Protein AF-A0A359IGC2-F1 (afdb_monomer_lite)

pLDDT: mean 86.1, std 14.98, range [28.11, 98.44]

Radius of gyration: 39.43 Å; chains: 1; bounding box: 108×38×104 Å

Secondary structure (DSSP, 8-state):
-----GGG-TTGGG-TTSSSSS--PPP-EEEEEEEEE--SS--EEEEEEEEPPPTT-SEEEEEEE-SSSEEEEEEES-SEEEHHHHT-BPPHHHHHHSPTT-B-S--SPSTT-SBPEES--HHHHTTBS-STTTT--SEEEEEEEEEEEEEEPPTTSTT-EEEEEEE----GGGEEEEPPPP-S--SPPEEEEEEEEEGGGTEEEEEEEEE-SSS-EEEEEE-STTPEEEEEEEETTEEEEEEEE-S-EEEEEEEEETTS-EEEEEEEE----TTS-EEEEEETTEEEEEEEPPGGGTT--EEEEEEESSS-----EE-SSSEEEEE--SS--EEEEEEEETT--EEEEEEEEEEETTEEEEEEE-

Structure (mmCIF, N/CA/C/O backbone):
data_AF-A0A359IGC2-F1
#
_entry.id   AF-A0A359IGC2-F1
#
loop_
_atom_site.group_PDB
_atom_site.id
_atom_site.type_symbol
_atom_site.label_atom_id
_atom_site.label_alt_id
_atom_site.label_comp_id
_atom_site.label_asym_id
_atom_site.label_entity_id
_atom_site.label_seq_id
_atom_site.pdbx_PDB_ins_code
_atom_site.Cartn_x
_atom_site.Cartn_y
_atom_site.Cartn_z
_atom_site.occupancy
_atom_site.B_iso_or_equiv
_atom_site.auth_seq_id
_atom_site.auth_comp_id
_atom_site.auth_asym_id
_atom_site.auth_atom_id
_atom_site.pdbx_PDB_model_num
ATOM 1 N N . GLN A 1 1 ? 59.990 10.260 -30.931 1.00 44.44 1 GLN A N 1
ATOM 2 C CA . GLN A 1 1 ? 59.222 11.503 -30.745 1.00 44.44 1 GLN A CA 1
ATOM 3 C C . GLN A 1 1 ? 59.425 12.322 -32.003 1.00 44.44 1 GLN A C 1
ATOM 5 O O . GLN A 1 1 ? 60.473 12.925 -32.161 1.00 44.44 1 GLN A O 1
ATOM 10 N N . GLU A 1 2 ? 58.468 12.257 -32.920 1.00 28.11 2 GLU A N 1
ATOM 11 C CA . GLU A 1 2 ? 58.358 13.177 -34.049 1.00 28.11 2 GLU A CA 1
ATOM 12 C C . GLU A 1 2 ? 56.902 13.633 -34.046 1.00 28.11 2 GLU A C 1
ATOM 14 O O . GLU A 1 2 ? 55.983 12.826 -34.176 1.00 28.11 2 GLU A O 1
ATOM 19 N N . ALA A 1 3 ? 56.701 14.910 -33.729 1.00 31.86 3 ALA A N 1
ATOM 20 C CA . ALA A 1 3 ? 55.394 15.536 -33.755 1.00 31.86 3 ALA A CA 1
ATOM 21 C C . ALA A 1 3 ? 55.008 15.735 -35.223 1.00 31.86 3 ALA A C 1
ATOM 23 O O . ALA A 1 3 ? 55.669 16.483 -35.943 1.00 31.86 3 ALA A O 1
ATOM 24 N N . LEU A 1 4 ? 53.952 15.053 -35.668 1.00 29.67 4 LEU A N 1
ATOM 25 C CA . LEU A 1 4 ? 53.353 15.315 -36.970 1.00 29.67 4 LEU A CA 1
ATOM 26 C C . LEU A 1 4 ? 52.661 16.680 -36.917 1.00 29.67 4 LEU A C 1
ATOM 28 O O . LEU A 1 4 ? 51.674 16.884 -36.213 1.00 29.67 4 LEU A O 1
ATOM 32 N N . ASN A 1 5 ? 53.266 17.622 -37.634 1.00 34.06 5 ASN A N 1
ATOM 33 C CA . ASN A 1 5 ? 52.860 19.010 -37.758 1.00 34.06 5 ASN A CA 1
ATOM 34 C C . ASN A 1 5 ? 51.582 19.101 -38.615 1.00 34.06 5 ASN A C 1
ATOM 36 O O . ASN A 1 5 ? 51.583 18.710 -39.782 1.00 34.06 5 ASN A O 1
ATOM 40 N N . ILE A 1 6 ? 50.491 19.595 -38.024 1.00 43.50 6 ILE A N 1
ATOM 41 C CA . ILE A 1 6 ? 49.126 19.588 -38.591 1.00 43.50 6 ILE A CA 1
ATOM 42 C C . ILE A 1 6 ? 48.939 20.644 -39.707 1.00 43.50 6 ILE A C 1
ATOM 44 O O . ILE A 1 6 ? 47.914 20.666 -40.382 1.00 43.50 6 ILE A O 1
ATOM 48 N N . GLU A 1 7 ? 49.933 21.493 -39.980 1.00 39.66 7 GLU A N 1
ATOM 49 C CA . GLU A 1 7 ? 49.782 22.629 -40.906 1.00 39.66 7 GLU A CA 1
ATOM 50 C C . GLU A 1 7 ? 49.986 22.312 -42.403 1.00 39.66 7 GLU A C 1
ATOM 52 O O . GLU A 1 7 ? 49.781 23.188 -43.237 1.00 39.66 7 GLU A O 1
ATOM 57 N N . ASN A 1 8 ? 50.319 21.072 -42.786 1.00 37.81 8 ASN A N 1
ATOM 58 C CA . ASN A 1 8 ? 50.567 20.700 -44.194 1.00 37.81 8 ASN A CA 1
ATOM 59 C C . ASN A 1 8 ? 49.496 19.794 -44.831 1.00 37.81 8 ASN A C 1
ATOM 61 O O . ASN A 1 8 ? 49.778 19.064 -45.779 1.00 37.81 8 ASN A O 1
ATOM 65 N N . LEU A 1 9 ? 48.247 19.858 -44.365 1.00 41.16 9 LEU A N 1
ATOM 66 C CA . LEU A 1 9 ? 47.116 19.163 -44.994 1.00 41.16 9 LEU A CA 1
ATOM 67 C C . LEU A 1 9 ? 46.150 20.148 -45.670 1.00 41.16 9 LEU A C 1
ATOM 69 O O . LEU A 1 9 ? 44.954 20.167 -45.391 1.00 41.16 9 LEU A O 1
ATOM 73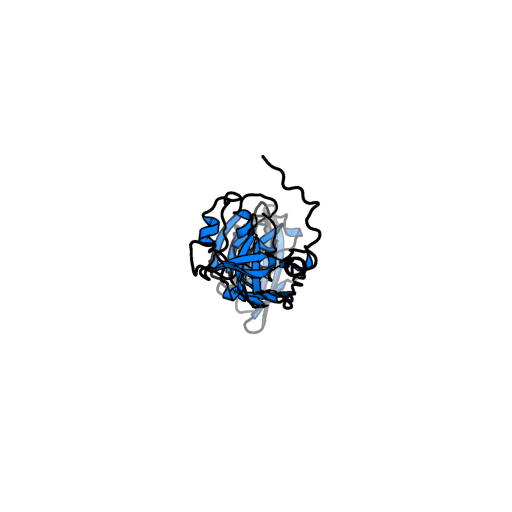 N N . ASN A 1 10 ? 46.653 20.915 -46.641 1.00 39.03 10 ASN A N 1
ATOM 74 C CA . ASN A 1 10 ? 45.836 21.702 -47.583 1.00 39.03 10 ASN A CA 1
ATOM 75 C C . ASN A 1 10 ? 45.074 20.827 -48.608 1.00 39.03 10 ASN A C 1
ATOM 77 O O . ASN A 1 10 ? 44.793 21.273 -49.712 1.00 39.03 10 ASN A O 1
ATOM 81 N N . ASN A 1 11 ? 44.741 19.580 -48.259 1.00 41.62 11 ASN A N 1
ATOM 82 C CA . ASN A 1 11 ? 44.058 18.627 -49.141 1.00 41.62 11 ASN A CA 1
ATOM 83 C C . ASN A 1 11 ? 42.972 17.802 -48.424 1.00 41.62 11 ASN A C 1
ATOM 85 O O . ASN A 1 11 ? 42.641 16.696 -48.835 1.00 41.62 11 ASN A O 1
ATOM 89 N N . ILE A 1 12 ? 42.403 18.325 -47.331 1.00 42.56 12 ILE A N 1
ATOM 90 C CA . ILE A 1 12 ? 41.249 17.693 -46.660 1.00 42.56 12 ILE A CA 1
ATOM 91 C C . ILE A 1 12 ? 39.912 18.112 -47.307 1.00 42.56 12 ILE A C 1
ATOM 93 O O . ILE A 1 12 ? 38.882 17.519 -47.006 1.00 42.56 12 ILE A O 1
ATOM 97 N N . SER A 1 13 ? 39.900 19.072 -48.239 1.00 41.25 13 SER A N 1
ATOM 98 C CA . SER A 1 13 ? 38.671 19.474 -48.945 1.00 41.25 13 SER A CA 1
ATOM 99 C C . SER A 1 13 ? 38.106 18.411 -49.898 1.00 41.25 13 SER A C 1
ATOM 101 O O . SER A 1 13 ? 36.949 18.536 -50.273 1.00 41.25 13 SER A O 1
ATOM 103 N N . ASP A 1 14 ? 38.868 17.357 -50.222 1.00 45.47 14 ASP A N 1
ATOM 104 C CA . ASP A 1 14 ? 38.414 16.210 -51.037 1.00 45.47 14 ASP A CA 1
ATOM 105 C C . ASP A 1 14 ? 38.225 14.914 -50.223 1.00 45.47 14 ASP A C 1
ATOM 107 O O . ASP A 1 14 ? 37.962 13.839 -50.762 1.00 45.47 14 ASP A O 1
ATOM 111 N N . SER A 1 15 ? 38.333 14.990 -48.896 1.00 44.50 15 SER A N 1
ATOM 112 C CA . SER A 1 15 ? 38.081 13.854 -48.016 1.00 44.50 15 SER A CA 1
ATOM 113 C C . SER A 1 15 ? 36.634 13.915 -47.520 1.00 44.50 15 SER A C 1
ATOM 115 O O . SER A 1 15 ? 36.333 14.583 -46.527 1.00 44.50 15 SER A O 1
ATOM 117 N N . CYS A 1 16 ? 35.761 13.134 -48.159 1.00 42.62 16 CYS A N 1
ATOM 118 C CA . CYS A 1 16 ? 34.383 12.810 -47.751 1.00 42.62 16 CYS A CA 1
ATOM 119 C C . CYS A 1 16 ? 34.214 12.311 -46.293 1.00 42.62 16 CYS A C 1
ATOM 121 O O . CYS A 1 16 ? 33.104 12.041 -45.851 1.00 42.62 16 CYS A O 1
ATOM 123 N N . TRP A 1 17 ? 35.293 12.216 -45.514 1.00 40.88 17 TRP A N 1
ATOM 124 C CA . TRP A 1 17 ? 35.295 11.798 -44.116 1.00 40.88 17 TRP A CA 1
ATOM 125 C C . TRP A 1 17 ? 34.951 12.902 -43.110 1.00 40.88 17 TRP A C 1
ATOM 127 O O . TRP A 1 17 ? 34.711 12.585 -41.951 1.00 40.88 17 TRP A O 1
ATOM 137 N N . LYS A 1 18 ? 34.943 14.189 -43.492 1.00 36.97 18 LYS A N 1
ATOM 138 C CA . LYS A 1 18 ? 34.757 15.284 -42.517 1.00 36.97 18 LYS A CA 1
ATOM 139 C C . LYS A 1 18 ? 33.296 15.674 -42.249 1.00 36.97 18 LYS A C 1
ATOM 141 O O . LYS A 1 18 ? 33.049 16.360 -41.264 1.00 36.97 18 LYS A O 1
ATOM 146 N N . GLU A 1 19 ? 32.340 15.223 -43.064 1.00 44.00 19 GLU A N 1
ATOM 147 C CA . GLU A 1 19 ? 30.928 15.646 -42.956 1.00 44.00 19 GLU A CA 1
ATOM 148 C C . GLU A 1 19 ? 29.989 14.594 -42.339 1.00 44.00 19 GLU A C 1
ATOM 150 O O . GLU A 1 19 ? 28.941 14.948 -41.805 1.00 44.00 19 GLU A O 1
ATOM 155 N N . THR A 1 20 ? 30.369 13.314 -42.317 1.00 45.47 20 THR A N 1
ATOM 156 C CA . THR A 1 20 ? 29.476 12.219 -41.886 1.00 45.47 20 THR A CA 1
ATOM 157 C C . THR A 1 20 ? 29.373 12.069 -40.362 1.00 45.47 20 THR A C 1
ATOM 159 O O . THR A 1 20 ? 28.352 11.632 -39.845 1.00 45.47 20 THR A O 1
ATOM 162 N N . TYR A 1 21 ? 30.414 12.457 -39.618 1.00 46.41 21 TYR A N 1
ATOM 163 C CA . TYR A 1 21 ? 30.485 12.259 -38.161 1.00 46.41 21 TYR A CA 1
ATOM 164 C C . TYR A 1 21 ? 29.814 13.368 -37.342 1.00 46.41 21 TYR A C 1
ATOM 166 O O . TYR A 1 21 ? 29.532 13.175 -36.164 1.00 46.41 21 TYR A O 1
ATOM 174 N N . ALA A 1 22 ? 29.571 14.533 -37.950 1.00 46.81 22 ALA A N 1
ATOM 175 C CA . ALA A 1 22 ? 29.085 15.726 -37.255 1.00 46.81 22 ALA A CA 1
ATOM 176 C C . ALA A 1 22 ? 27.556 15.915 -37.315 1.00 46.81 22 ALA A C 1
ATOM 178 O O . ALA A 1 22 ? 27.058 16.876 -36.739 1.00 46.81 22 ALA A O 1
ATOM 179 N N . ASN A 1 23 ? 26.818 15.027 -37.994 1.00 58.38 23 ASN A N 1
ATOM 180 C CA . ASN A 1 23 ? 25.407 15.252 -38.338 1.00 58.38 23 ASN A CA 1
ATOM 181 C C . ASN A 1 23 ? 24.433 14.155 -37.885 1.00 58.38 23 ASN A C 1
ATOM 183 O O . ASN A 1 23 ? 23.283 14.170 -38.319 1.00 58.38 23 ASN A O 1
ATOM 187 N N . LEU A 1 24 ? 24.821 13.240 -36.984 1.00 69.62 24 LEU A N 1
ATOM 188 C CA . LEU A 1 24 ? 23.795 12.506 -36.238 1.00 69.62 24 LEU A CA 1
ATOM 189 C C . LEU A 1 24 ? 23.065 13.523 -35.353 1.00 69.62 24 LEU A C 1
ATOM 191 O O . LEU A 1 24 ? 23.562 13.910 -34.295 1.00 69.62 24 LEU A O 1
ATOM 195 N N . GLY A 1 25 ? 21.920 14.005 -35.839 1.00 70.81 25 GLY A N 1
ATOM 196 C CA . GLY A 1 25 ? 21.045 14.898 -35.090 1.00 70.81 25 GLY A CA 1
ATOM 197 C C . GLY A 1 25 ? 20.628 14.275 -33.758 1.00 70.81 25 GLY A C 1
ATOM 198 O O . GLY A 1 25 ? 20.729 13.061 -33.558 1.00 70.81 25 GLY A O 1
ATOM 199 N N . THR A 1 26 ? 20.152 15.095 -32.824 1.00 78.44 26 THR A N 1
ATOM 200 C CA . THR A 1 26 ? 19.681 14.554 -31.550 1.00 78.44 26 THR A CA 1
ATOM 201 C C . THR A 1 26 ? 18.386 13.768 -31.734 1.00 78.44 26 THR A C 1
ATOM 203 O O . THR A 1 26 ? 17.494 14.155 -32.491 1.00 78.44 26 THR A O 1
ATOM 206 N N . VAL A 1 27 ? 18.247 12.689 -30.971 1.00 88.44 27 VAL A N 1
ATOM 207 C CA . VAL A 1 27 ? 16.972 11.996 -30.802 1.00 88.44 27 VAL A CA 1
ATOM 208 C C . VAL A 1 27 ? 16.021 12.865 -29.979 1.00 88.44 27 VAL A C 1
ATOM 210 O O . VAL A 1 27 ? 16.315 13.198 -28.835 1.00 88.44 27 VAL A O 1
ATOM 213 N N . VAL A 1 28 ? 14.853 13.183 -30.539 1.00 89.06 28 VAL A N 1
ATOM 214 C CA . VAL A 1 28 ? 13.739 13.785 -29.794 1.00 89.06 28 VAL A CA 1
ATOM 215 C C . VAL A 1 28 ? 12.824 12.666 -29.313 1.00 89.06 28 VAL A C 1
ATOM 217 O O . VAL A 1 28 ? 12.110 12.048 -30.108 1.00 89.06 28 VAL A O 1
ATOM 220 N N . LEU A 1 29 ? 12.868 12.393 -28.013 1.00 91.38 29 LEU A N 1
ATOM 221 C CA . LEU A 1 29 ? 12.135 11.296 -27.393 1.00 91.38 29 LEU A CA 1
ATOM 222 C C . LEU A 1 29 ? 10.715 11.682 -26.982 1.00 91.38 29 LEU A C 1
ATOM 224 O O . LEU A 1 29 ? 10.455 12.741 -26.413 1.00 91.38 29 LEU A O 1
ATOM 228 N N . SER A 1 30 ? 9.804 10.740 -27.187 1.00 94.06 30 SER A N 1
ATOM 229 C CA . SER A 1 30 ? 8.485 10.701 -26.565 1.00 94.06 30 SER A CA 1
ATOM 230 C C . SER A 1 30 ? 8.300 9.360 -25.858 1.00 94.06 30 SER A C 1
ATOM 232 O O . SER A 1 30 ? 8.978 8.384 -26.190 1.00 94.06 30 SER A O 1
ATOM 234 N N . TYR A 1 31 ? 7.413 9.307 -24.864 1.00 96.06 31 TYR A N 1
ATOM 235 C CA . TYR A 1 31 ? 7.148 8.076 -24.128 1.00 96.06 31 TYR A CA 1
ATOM 236 C C . TYR A 1 31 ? 5.681 7.932 -23.723 1.00 96.06 31 TYR A C 1
ATOM 238 O O . TYR A 1 31 ? 4.963 8.920 -23.555 1.00 96.06 31 TYR A O 1
ATOM 246 N N . GLN A 1 32 ? 5.267 6.686 -23.511 1.00 95.56 32 GLN A N 1
ATOM 247 C CA . GLN A 1 32 ? 4.040 6.304 -22.821 1.00 95.56 32 GLN A CA 1
ATOM 248 C C . GLN A 1 32 ? 4.393 5.453 -21.601 1.00 95.56 32 GLN A C 1
ATOM 250 O O . GLN A 1 32 ? 5.311 4.640 -21.651 1.00 95.56 32 GLN A O 1
ATOM 255 N N . ALA A 1 33 ? 3.668 5.664 -20.503 1.00 93.25 33 ALA A N 1
ATOM 256 C CA . ALA A 1 33 ? 3.808 4.914 -19.261 1.00 93.25 33 ALA A CA 1
ATOM 257 C C . ALA A 1 33 ? 2.499 4.159 -18.999 1.00 93.25 33 ALA A C 1
ATOM 259 O O . ALA A 1 33 ? 1.466 4.775 -18.728 1.00 93.25 33 ALA A O 1
ATOM 260 N N . ILE A 1 34 ? 2.537 2.835 -19.119 1.00 89.44 34 ILE A N 1
ATOM 261 C CA . ILE A 1 34 ? 1.363 1.962 -19.130 1.00 89.44 34 ILE A CA 1
ATOM 262 C C . ILE A 1 34 ? 1.458 1.004 -17.933 1.00 89.44 34 ILE A C 1
ATOM 264 O O . ILE A 1 34 ? 2.479 0.357 -17.739 1.00 89.44 34 ILE A O 1
ATOM 268 N N . PRO A 1 35 ? 0.437 0.893 -17.076 1.00 84.81 35 PRO A N 1
ATOM 269 C CA . PRO A 1 35 ? 0.453 -0.074 -15.983 1.00 84.81 35 PRO A CA 1
ATOM 270 C C . PRO A 1 35 ? 0.157 -1.495 -16.487 1.00 84.81 35 PRO A C 1
ATOM 272 O O . PRO A 1 35 ? -0.830 -1.685 -17.195 1.00 84.81 35 PRO A O 1
ATOM 275 N N . LEU A 1 36 ? 0.930 -2.500 -16.060 1.00 76.81 36 LEU A N 1
ATOM 276 C CA . LEU A 1 36 ? 0.854 -3.851 -16.634 1.00 76.81 36 LEU A CA 1
ATOM 277 C C . LEU A 1 36 ? 0.041 -4.869 -15.843 1.00 76.81 36 LEU A C 1
ATOM 279 O O . LEU A 1 36 ? -0.798 -5.547 -16.416 1.00 76.81 36 LEU A O 1
ATOM 283 N N . ASN A 1 37 ? 0.231 -4.994 -14.540 1.00 73.31 37 ASN A N 1
ATOM 284 C CA . ASN A 1 37 ? -0.610 -5.853 -13.712 1.00 73.31 37 ASN A CA 1
ATOM 285 C C . ASN A 1 37 ? -0.746 -5.206 -12.341 1.00 73.31 37 ASN A C 1
ATOM 287 O O . ASN A 1 37 ? 0.173 -4.539 -11.863 1.00 73.31 37 ASN A O 1
ATOM 291 N N . TRP A 1 38 ? -1.915 -5.385 -11.737 1.00 66.75 38 TRP A N 1
ATOM 292 C CA . TRP A 1 38 ? -2.142 -5.005 -10.351 1.00 66.75 38 TRP A CA 1
ATOM 293 C C . TRP A 1 38 ? -1.566 -6.086 -9.428 1.00 66.75 38 TRP A C 1
ATOM 295 O O . TRP A 1 38 ? -1.724 -7.274 -9.714 1.00 66.75 38 TRP A O 1
ATOM 305 N N . ASP A 1 39 ? -0.885 -5.678 -8.358 1.00 66.75 39 ASP A N 1
ATOM 306 C CA . ASP A 1 39 ? -0.206 -6.572 -7.415 1.00 66.75 39 ASP A CA 1
ATOM 307 C C . ASP A 1 39 ? -0.223 -5.942 -6.018 1.00 66.75 39 ASP A C 1
ATOM 309 O O . ASP A 1 39 ? 0.199 -4.801 -5.836 1.00 66.75 39 ASP A O 1
ATOM 313 N N . MET A 1 40 ? -0.696 -6.719 -5.041 1.00 60.69 40 MET A N 1
ATOM 314 C CA . MET A 1 40 ? -0.904 -6.311 -3.644 1.00 60.69 40 MET A CA 1
ATOM 315 C C . MET A 1 40 ? 0.374 -5.931 -2.882 1.00 60.69 40 MET A C 1
ATOM 317 O O . MET A 1 40 ? 0.302 -5.398 -1.780 1.00 60.69 40 MET A O 1
ATOM 321 N N . SER A 1 41 ? 1.544 -6.265 -3.426 1.00 62.12 41 SER A N 1
ATOM 322 C CA . SER A 1 41 ? 2.850 -6.029 -2.810 1.00 62.12 41 SER A CA 1
ATOM 323 C C . SER A 1 41 ? 3.726 -5.068 -3.610 1.00 62.12 41 SER A C 1
ATOM 325 O O . SER A 1 41 ? 4.663 -4.509 -3.038 1.00 62.12 41 SER A O 1
ATOM 327 N N . ALA A 1 42 ? 3.462 -4.907 -4.916 1.00 71.00 42 ALA A N 1
ATOM 328 C CA . ALA A 1 42 ? 4.065 -3.894 -5.782 1.00 71.00 42 ALA A CA 1
ATOM 329 C C . ALA A 1 42 ? 3.609 -3.982 -7.243 1.00 71.00 42 ALA A C 1
ATOM 331 O O . ALA A 1 42 ? 3.803 -5.004 -7.907 1.00 71.00 42 ALA A O 1
ATOM 332 N N . GLY A 1 43 ? 3.167 -2.853 -7.781 1.00 82.25 43 GLY A N 1
ATOM 333 C CA . GLY A 1 43 ? 2.759 -2.693 -9.164 1.00 82.25 43 GLY A CA 1
ATOM 334 C C . GLY A 1 43 ? 3.902 -2.851 -10.164 1.00 82.25 43 GLY A C 1
ATOM 335 O O . GLY A 1 43 ? 5.091 -2.673 -9.872 1.00 82.25 43 GLY A O 1
ATOM 336 N N . ARG A 1 44 ? 3.519 -3.192 -11.396 1.00 88.56 44 ARG A N 1
ATOM 337 C CA . ARG A 1 44 ? 4.419 -3.227 -12.553 1.00 88.56 44 ARG A CA 1
ATOM 338 C C . ARG A 1 44 ? 3.889 -2.373 -13.685 1.00 88.56 44 ARG A C 1
ATOM 340 O O . ARG A 1 44 ? 2.676 -2.204 -13.831 1.00 88.56 44 ARG A O 1
ATOM 347 N N . GLY A 1 45 ? 4.802 -1.883 -14.507 1.00 91.69 45 GLY A N 1
ATOM 348 C CA . GLY A 1 45 ? 4.490 -1.043 -15.647 1.00 91.69 45 GLY A CA 1
ATOM 349 C C . GLY A 1 45 ? 5.418 -1.266 -16.830 1.00 91.69 45 GLY A C 1
ATOM 350 O O . GLY A 1 45 ? 6.427 -1.964 -16.760 1.00 91.69 45 GLY A O 1
ATOM 351 N N . GLU A 1 46 ? 5.013 -0.643 -17.918 1.00 94.38 46 GLU A N 1
ATOM 352 C CA . GLU A 1 46 ? 5.604 -0.646 -19.238 1.00 94.38 46 GLU A CA 1
ATOM 353 C C . GLU A 1 46 ? 5.902 0.798 -19.617 1.00 94.38 46 GLU A C 1
ATOM 355 O O . GLU A 1 46 ? 5.070 1.697 -19.472 1.00 94.38 46 GLU A O 1
ATOM 360 N N . ILE A 1 47 ? 7.113 1.018 -20.097 1.00 97.56 47 ILE A N 1
ATOM 361 C CA . ILE A 1 47 ? 7.525 2.234 -20.771 1.00 97.56 47 ILE A CA 1
ATOM 362 C C . ILE A 1 47 ? 7.689 1.897 -22.250 1.00 97.56 47 ILE A C 1
ATOM 364 O O . ILE A 1 47 ? 8.548 1.086 -22.605 1.00 97.56 47 ILE A O 1
ATOM 368 N N . VAL A 1 48 ? 6.896 2.562 -23.090 1.00 98.00 48 VAL A N 1
ATOM 369 C CA . VAL A 1 48 ? 7.060 2.551 -24.546 1.00 98.00 48 VAL A CA 1
ATOM 370 C C . VAL A 1 48 ? 7.700 3.864 -24.953 1.00 98.00 48 VAL A C 1
ATOM 372 O O . VAL A 1 48 ? 7.144 4.934 -24.708 1.00 98.00 48 VAL A O 1
ATOM 375 N N . LEU A 1 49 ? 8.878 3.790 -25.558 1.00 98.31 49 LEU A N 1
ATOM 376 C CA . LEU A 1 49 ? 9.596 4.928 -26.114 1.00 98.31 49 LEU A CA 1
ATOM 377 C C . LEU A 1 49 ? 9.363 5.001 -27.617 1.00 98.31 49 LEU A C 1
ATOM 379 O O . LEU A 1 49 ? 9.376 3.981 -28.301 1.00 98.31 49 LEU A O 1
ATOM 383 N N . THR A 1 50 ? 9.214 6.211 -28.144 1.00 97.94 50 THR A N 1
ATOM 384 C CA . THR A 1 50 ? 9.110 6.451 -29.586 1.00 97.94 50 THR A CA 1
ATOM 385 C C . THR A 1 50 ? 9.843 7.731 -29.951 1.00 97.94 50 THR A C 1
ATOM 387 O O . THR A 1 50 ? 9.733 8.743 -29.252 1.00 97.94 50 THR A O 1
ATOM 390 N N . TRP A 1 51 ? 10.577 7.705 -31.058 1.00 97.06 51 TRP A N 1
ATOM 391 C CA . TRP A 1 51 ? 11.294 8.864 -31.588 1.00 97.06 51 TRP A CA 1
ATOM 392 C C . TRP A 1 51 ? 11.199 8.926 -33.112 1.00 97.06 51 TRP A C 1
ATOM 394 O O . TRP A 1 51 ? 10.730 7.999 -33.768 1.00 97.06 51 TRP A O 1
ATOM 404 N N . GLN A 1 52 ? 11.606 10.060 -33.680 1.00 94.12 52 GLN A N 1
ATOM 405 C CA . GLN A 1 52 ? 11.780 10.193 -35.126 1.00 94.12 52 GLN A CA 1
ATOM 406 C C . GLN A 1 52 ? 13.131 9.613 -35.542 1.00 94.12 52 GLN A C 1
ATOM 408 O O . GLN A 1 52 ? 14.110 9.756 -34.808 1.00 94.12 52 GLN A O 1
ATOM 413 N N . ALA A 1 53 ? 13.190 8.985 -36.718 1.00 93.50 53 ALA A N 1
ATOM 414 C CA . ALA A 1 53 ? 14.447 8.475 -37.251 1.00 93.50 53 ALA A CA 1
ATOM 415 C C . ALA A 1 53 ? 15.460 9.620 -37.423 1.00 93.50 53 ALA A C 1
ATOM 417 O O . ALA A 1 53 ? 15.135 10.664 -37.992 1.00 93.50 53 ALA A O 1
ATOM 418 N N . VAL A 1 54 ? 16.681 9.417 -36.932 1.00 91.75 54 VAL A N 1
ATOM 419 C CA . VAL A 1 54 ? 17.807 10.329 -37.135 1.00 91.75 54 VAL A CA 1
ATOM 420 C C . VAL A 1 54 ? 18.426 10.014 -38.490 1.00 91.75 54 VAL A C 1
ATOM 422 O O . VAL A 1 54 ? 18.813 8.876 -38.757 1.00 91.75 54 VAL A O 1
ATOM 425 N N . GLU A 1 55 ? 18.507 11.021 -39.356 1.00 89.06 55 GLU A N 1
ATOM 426 C CA . GLU A 1 55 ? 19.095 10.868 -40.684 1.00 89.06 55 GLU A CA 1
ATOM 427 C C . GLU A 1 55 ? 20.539 10.353 -40.585 1.00 89.06 55 GLU A C 1
ATOM 429 O O . GLU A 1 55 ? 21.350 10.858 -39.811 1.00 89.06 55 GLU A O 1
ATOM 434 N N . GLY A 1 56 ? 20.844 9.309 -41.358 1.00 87.56 56 GLY A N 1
ATOM 435 C CA . GLY A 1 56 ? 22.160 8.672 -41.375 1.00 87.56 56 GLY A CA 1
ATOM 436 C C . GLY A 1 56 ? 22.417 7.656 -40.257 1.00 87.56 56 GLY A C 1
ATOM 437 O O . GLY A 1 56 ? 23.439 6.977 -40.321 1.00 87.56 56 GLY A O 1
ATOM 438 N N . ALA A 1 57 ? 21.524 7.493 -39.273 1.00 92.06 57 ALA A N 1
ATOM 439 C CA . ALA A 1 57 ? 21.681 6.471 -38.237 1.00 92.06 57 ALA A CA 1
ATOM 440 C C . ALA A 1 57 ? 21.575 5.052 -38.823 1.00 92.06 57 ALA A C 1
ATOM 442 O O . ALA A 1 57 ? 20.702 4.758 -39.634 1.00 92.06 57 ALA A O 1
ATOM 443 N N . SER A 1 58 ? 22.475 4.165 -38.398 1.00 93.69 58 SER A N 1
ATOM 444 C CA . SER A 1 58 ? 22.436 2.722 -38.684 1.00 93.69 58 SER A CA 1
ATOM 445 C C . SER A 1 58 ? 21.692 1.927 -37.606 1.00 93.69 58 SER A C 1
ATOM 447 O O . SER A 1 58 ? 21.384 0.757 -37.810 1.00 93.69 58 SER A O 1
ATOM 449 N N . GLY A 1 59 ? 21.439 2.541 -36.451 1.00 96.00 59 GLY A N 1
ATOM 450 C CA . GLY A 1 59 ? 20.682 1.954 -35.357 1.00 96.00 59 GLY A CA 1
ATOM 451 C C . GLY A 1 59 ? 20.704 2.834 -34.114 1.00 96.00 59 GLY A C 1
ATOM 452 O O . GLY A 1 59 ? 21.207 3.962 -34.142 1.00 96.00 59 GLY A O 1
ATOM 453 N N . TYR A 1 60 ? 20.148 2.313 -33.022 1.00 97.56 60 TYR A N 1
ATOM 454 C CA . TYR A 1 60 ? 20.006 3.043 -31.766 1.00 97.56 60 TYR A CA 1
ATOM 455 C C . TYR A 1 60 ? 20.388 2.176 -30.566 1.00 97.56 60 TYR A C 1
ATOM 457 O O . TYR A 1 60 ? 20.161 0.965 -30.540 1.00 97.56 60 TYR A O 1
ATOM 465 N N . TYR A 1 61 ? 20.919 2.831 -29.540 1.00 98.00 61 TYR A N 1
ATOM 466 C CA . TYR A 1 61 ? 21.005 2.303 -28.189 1.00 98.00 61 TYR A CA 1
ATOM 467 C C . TYR A 1 61 ? 19.906 2.912 -27.327 1.00 98.00 61 TYR A C 1
ATOM 469 O O . TYR A 1 61 ? 19.719 4.128 -27.327 1.00 98.00 61 TYR A O 1
ATOM 477 N N . VAL A 1 62 ? 19.229 2.080 -26.544 1.00 98.38 62 VAL A N 1
ATOM 478 C CA . VAL A 1 62 ? 18.424 2.512 -25.400 1.00 98.38 62 VAL A CA 1
ATOM 479 C C . VAL A 1 62 ? 19.255 2.288 -24.154 1.00 98.38 62 VAL A C 1
ATOM 481 O O . VAL A 1 62 ? 19.798 1.206 -23.958 1.00 98.38 62 VAL A O 1
ATOM 484 N N . GLU A 1 63 ? 19.347 3.294 -23.297 1.00 98.44 63 GLU A N 1
ATOM 485 C CA . GLU A 1 63 ? 20.080 3.191 -22.048 1.00 98.44 63 GLU A CA 1
ATOM 486 C C . GLU A 1 63 ? 19.202 3.527 -20.850 1.00 98.44 63 GLU A C 1
ATOM 488 O O . GLU A 1 63 ? 18.649 4.624 -20.774 1.00 98.44 63 GLU A O 1
ATOM 493 N N . VAL A 1 64 ? 19.110 2.605 -19.893 1.00 98.44 64 VAL A N 1
ATOM 494 C CA . VAL A 1 64 ? 18.274 2.736 -18.691 1.00 98.44 64 VAL A CA 1
ATOM 495 C C . VAL A 1 64 ? 19.173 2.878 -17.470 1.00 98.44 64 VAL A C 1
ATOM 497 O O . VAL A 1 64 ? 20.062 2.060 -17.256 1.00 98.44 64 VAL A O 1
ATOM 500 N N . TYR A 1 65 ? 18.959 3.927 -16.684 1.00 98.00 65 TYR A N 1
ATOM 501 C CA . TYR A 1 65 ? 19.736 4.197 -15.479 1.00 98.00 65 TYR A CA 1
ATOM 502 C C . TYR A 1 65 ? 19.288 3.297 -14.324 1.00 98.00 65 TYR A C 1
ATOM 504 O O . TYR A 1 65 ? 18.087 3.168 -14.080 1.00 98.00 65 TYR A O 1
ATOM 512 N N . ASP A 1 66 ? 20.237 2.708 -13.598 1.00 96.62 66 ASP A N 1
ATOM 513 C CA . ASP A 1 66 ? 19.976 1.810 -12.465 1.00 96.62 66 ASP A CA 1
ATOM 514 C C . ASP A 1 66 ? 20.198 2.454 -11.085 1.00 96.62 66 ASP A C 1
ATOM 516 O O . ASP A 1 66 ? 20.055 1.773 -10.074 1.00 96.62 66 ASP A O 1
ATOM 520 N N . GLY A 1 67 ? 20.495 3.757 -11.037 1.00 95.44 67 GLY A N 1
ATOM 521 C CA . GLY A 1 67 ? 20.811 4.498 -9.808 1.00 95.44 67 GLY A CA 1
ATOM 522 C C . GLY A 1 67 ? 22.297 4.840 -9.665 1.00 95.44 67 GLY A C 1
ATOM 523 O O . GLY A 1 67 ? 22.627 5.815 -8.989 1.00 95.44 67 GLY A O 1
ATOM 524 N N . ASN A 1 68 ? 23.168 4.122 -10.382 1.00 96.19 68 ASN A N 1
ATOM 525 C CA . ASN A 1 68 ? 24.607 4.376 -10.441 1.00 96.19 68 ASN A CA 1
ATOM 526 C C . ASN A 1 68 ? 25.089 4.571 -11.887 1.00 96.19 68 ASN A C 1
ATOM 528 O O . ASN A 1 68 ? 25.765 5.559 -12.185 1.00 96.19 68 ASN A O 1
ATOM 532 N N . GLN A 1 69 ? 24.685 3.693 -12.807 1.00 96.62 69 GLN A N 1
ATOM 533 C CA . GLN A 1 69 ? 25.143 3.681 -14.196 1.00 96.62 69 GLN A CA 1
ATOM 534 C C . GLN A 1 69 ? 24.019 3.399 -15.202 1.00 96.62 69 GLN A C 1
ATOM 536 O O . GLN A 1 69 ? 22.881 3.106 -14.847 1.00 96.62 69 GLN A O 1
ATOM 541 N N . TYR A 1 70 ? 24.342 3.544 -16.489 1.00 97.56 70 TYR A N 1
ATOM 542 C CA . TYR A 1 70 ? 23.423 3.258 -17.587 1.00 97.56 70 TYR A CA 1
ATOM 543 C C . TYR A 1 70 ? 23.642 1.853 -18.141 1.00 97.56 70 TYR A C 1
ATOM 545 O O . TYR A 1 70 ? 24.718 1.540 -18.649 1.00 97.56 70 TYR A O 1
ATOM 553 N N . SER A 1 71 ? 22.579 1.059 -18.118 1.00 97.56 71 SER A N 1
ATOM 554 C CA . SER A 1 71 ? 22.472 -0.222 -18.807 1.00 97.56 71 SER A CA 1
ATOM 555 C C . SER A 1 71 ? 22.126 -0.032 -20.268 1.00 97.56 71 SER A C 1
ATOM 557 O O . SER A 1 71 ? 21.085 0.553 -20.564 1.00 97.56 71 SER A O 1
ATOM 559 N N . ARG A 1 72 ? 22.963 -0.533 -21.180 1.00 97.44 72 ARG A N 1
ATOM 560 C CA . ARG A 1 72 ? 22.858 -0.264 -22.623 1.00 97.44 72 ARG A CA 1
ATOM 561 C C . ARG A 1 72 ? 22.290 -1.434 -23.417 1.00 97.44 72 ARG A C 1
ATOM 563 O O . ARG A 1 72 ? 22.878 -2.507 -23.449 1.00 97.44 72 ARG A O 1
ATOM 570 N N . TYR A 1 73 ? 21.237 -1.170 -24.180 1.00 97.94 73 TYR A N 1
ATOM 571 C CA . TYR A 1 73 ? 20.562 -2.126 -25.053 1.00 97.94 73 TYR A CA 1
ATOM 572 C C . TYR A 1 73 ? 20.661 -1.665 -26.509 1.00 97.94 73 TYR A C 1
ATOM 574 O O . TYR A 1 73 ? 20.150 -0.603 -26.857 1.00 97.94 73 TYR A O 1
ATOM 582 N N . ASP A 1 74 ? 21.304 -2.455 -27.367 1.00 97.31 74 ASP A N 1
ATOM 583 C CA . ASP A 1 74 ? 21.265 -2.240 -28.818 1.00 97.31 74 ASP A CA 1
ATOM 584 C C . ASP A 1 74 ? 19.949 -2.764 -29.378 1.00 97.31 74 ASP A C 1
ATOM 586 O O . ASP A 1 74 ? 19.617 -3.940 -29.212 1.00 97.31 74 ASP A O 1
ATOM 590 N N . ILE A 1 75 ? 19.197 -1.884 -30.024 1.00 97.25 75 ILE A N 1
ATOM 591 C CA . ILE A 1 75 ? 17.864 -2.193 -30.545 1.00 97.25 75 ILE A CA 1
ATOM 592 C C . ILE A 1 75 ? 17.831 -2.189 -32.077 1.00 97.25 75 ILE A C 1
ATOM 594 O O . ILE A 1 75 ? 16.785 -2.456 -32.664 1.00 97.25 75 ILE A O 1
ATOM 598 N N . GLY A 1 76 ? 18.976 -1.947 -32.725 1.00 96.38 76 GLY A N 1
ATOM 599 C CA . GLY A 1 76 ? 19.092 -1.892 -34.179 1.00 96.38 76 GLY A CA 1
ATOM 600 C C . GLY A 1 76 ? 18.373 -0.691 -34.798 1.00 96.38 76 GLY A C 1
ATOM 601 O O . GLY A 1 76 ? 18.166 0.334 -34.147 1.00 96.38 76 GLY A O 1
ATOM 602 N N . ASP A 1 77 ? 18.019 -0.815 -36.078 1.00 96.31 77 ASP A N 1
ATOM 603 C CA . ASP A 1 77 ? 17.351 0.228 -36.867 1.00 96.31 77 ASP A CA 1
ATOM 604 C C . ASP A 1 77 ? 15.831 0.222 -36.650 1.00 96.31 77 ASP A C 1
ATOM 606 O O . ASP A 1 77 ? 15.033 -0.129 -37.520 1.00 96.31 77 ASP A O 1
ATOM 610 N N . VAL A 1 78 ? 15.428 0.553 -35.424 1.00 97.69 78 VAL A N 1
ATOM 611 C CA . VAL A 1 78 ? 14.026 0.755 -35.049 1.00 97.69 78 VAL A CA 1
ATOM 612 C C . VAL A 1 78 ? 13.879 2.069 -34.297 1.00 97.69 78 VAL A C 1
ATOM 614 O O . VAL A 1 78 ? 14.806 2.534 -33.640 1.00 97.69 78 VAL A O 1
ATOM 617 N N . THR A 1 79 ? 12.693 2.667 -34.363 1.00 97.81 79 THR A N 1
ATOM 618 C CA . THR A 1 79 ? 12.402 3.963 -33.724 1.00 97.81 79 THR A CA 1
ATOM 619 C C . THR A 1 79 ? 11.415 3.859 -32.563 1.00 97.81 79 THR A C 1
ATOM 621 O O . THR A 1 79 ? 10.768 4.836 -32.178 1.00 97.81 79 THR A O 1
ATOM 624 N N . THR A 1 80 ? 11.259 2.647 -32.037 1.00 98.12 80 THR A N 1
ATOM 625 C CA . THR A 1 80 ? 10.407 2.340 -30.894 1.00 98.12 80 THR A CA 1
ATOM 626 C C . THR A 1 80 ? 11.101 1.327 -30.003 1.00 98.12 80 THR A C 1
ATOM 628 O O . THR A 1 80 ? 11.792 0.433 -30.490 1.00 98.12 80 THR A O 1
ATOM 631 N N . TRP A 1 81 ? 10.898 1.448 -28.697 1.00 98.44 81 TRP A N 1
ATOM 632 C CA . TRP A 1 81 ? 11.373 0.468 -27.732 1.00 98.44 81 TRP A CA 1
ATOM 633 C C . TRP A 1 81 ? 10.335 0.247 -26.650 1.00 98.44 81 TRP A C 1
ATOM 635 O O . TRP A 1 81 ? 9.798 1.205 -26.102 1.00 98.44 81 TRP A O 1
ATOM 645 N N . ASP A 1 82 ? 10.089 -1.018 -26.343 1.00 97.81 82 ASP A N 1
ATOM 646 C CA . ASP A 1 82 ? 9.138 -1.437 -25.329 1.00 97.81 82 ASP A CA 1
ATOM 647 C C . ASP A 1 82 ? 9.868 -2.204 -24.217 1.00 97.81 82 ASP A C 1
ATOM 649 O O . ASP A 1 82 ? 10.475 -3.259 -24.432 1.00 97.81 82 ASP A O 1
ATOM 653 N N . SER A 1 83 ? 9.804 -1.658 -23.002 1.00 97.56 83 SER A N 1
ATOM 654 C CA . SER A 1 83 ? 10.364 -2.291 -21.806 1.00 97.56 83 SER A CA 1
ATOM 655 C C . SER A 1 83 ? 9.716 -3.642 -21.454 1.00 97.56 83 SER A C 1
ATOM 657 O O . SER A 1 83 ? 10.391 -4.493 -20.867 1.00 97.56 83 SER A O 1
ATOM 659 N N . GLN A 1 84 ? 8.443 -3.858 -21.814 1.00 95.31 84 GLN A N 1
ATOM 660 C CA . GLN A 1 84 ? 7.735 -5.121 -21.610 1.00 95.31 84 GLN A CA 1
ATOM 661 C C . GLN A 1 84 ? 8.340 -6.220 -22.479 1.00 95.31 84 GLN A C 1
ATOM 663 O O . GLN A 1 84 ? 8.525 -7.340 -22.005 1.00 95.31 84 GLN A O 1
ATOM 668 N N . ASP A 1 85 ? 8.703 -5.901 -23.718 1.00 96.69 85 ASP A N 1
ATOM 669 C CA . ASP A 1 85 ? 9.413 -6.817 -24.609 1.00 96.69 85 ASP A CA 1
ATOM 670 C C . ASP A 1 85 ? 10.885 -6.985 -24.229 1.00 96.69 85 ASP A C 1
ATOM 672 O O . ASP A 1 85 ? 11.486 -8.027 -24.515 1.00 96.69 85 ASP A O 1
ATOM 676 N N . ALA A 1 86 ? 11.486 -5.960 -23.621 1.00 97.38 86 ALA A N 1
ATOM 677 C CA . ALA A 1 86 ? 12.882 -5.974 -23.208 1.00 97.38 86 ALA A CA 1
ATOM 678 C C . ALA A 1 86 ? 13.124 -6.811 -21.941 1.00 97.38 86 ALA A C 1
ATOM 680 O O . ALA A 1 86 ? 14.209 -7.374 -21.810 1.00 97.38 86 ALA A O 1
ATOM 681 N N . LYS A 1 87 ? 12.131 -6.915 -21.037 1.00 97.31 87 LYS A N 1
ATOM 682 C CA . LYS A 1 87 ? 12.170 -7.711 -19.789 1.00 97.31 87 LYS A CA 1
ATOM 683 C C . LYS A 1 87 ? 13.485 -7.538 -19.022 1.00 97.31 87 LYS A C 1
ATOM 685 O O . LYS A 1 87 ? 14.261 -8.481 -18.870 1.00 97.31 87 LYS A O 1
ATOM 690 N N . ILE A 1 88 ? 13.737 -6.319 -18.553 1.00 98.06 88 ILE A N 1
ATOM 691 C CA . ILE A 1 88 ? 15.043 -5.927 -17.996 1.00 98.06 88 ILE A CA 1
ATOM 692 C C . ILE A 1 88 ? 15.080 -5.860 -16.466 1.00 98.06 88 ILE A C 1
ATOM 694 O O . ILE A 1 88 ? 16.157 -5.766 -15.885 1.00 98.06 88 ILE A O 1
ATOM 698 N N . TYR A 1 89 ? 13.935 -5.885 -15.776 1.00 97.44 89 TYR A N 1
ATOM 699 C CA . TYR A 1 89 ? 13.926 -5.662 -14.329 1.00 97.44 89 TYR A CA 1
ATOM 700 C C . TYR A 1 89 ? 14.339 -6.933 -13.561 1.00 97.44 89 TYR A C 1
ATOM 702 O O . TYR A 1 89 ? 13.778 -8.002 -13.818 1.00 97.44 89 TYR A O 1
ATOM 710 N N . PRO A 1 90 ? 15.271 -6.867 -12.598 1.00 96.88 90 PRO A N 1
ATOM 711 C CA . PRO A 1 90 ? 15.650 -8.030 -11.799 1.00 96.88 90 PRO A CA 1
ATOM 712 C C . PRO A 1 90 ? 14.533 -8.465 -10.838 1.00 96.88 90 PRO A C 1
ATOM 714 O O . PRO A 1 90 ? 13.656 -7.695 -10.452 1.00 96.88 90 PRO A O 1
ATOM 717 N N . ALA A 1 91 ? 14.555 -9.723 -10.399 1.00 93.12 91 ALA A N 1
ATOM 718 C CA . ALA A 1 91 ? 13.616 -10.180 -9.378 1.00 93.12 91 ALA A CA 1
ATOM 719 C C . ALA A 1 91 ? 13.875 -9.484 -8.026 1.00 93.12 91 ALA A C 1
ATOM 721 O O . ALA A 1 91 ? 15.015 -9.368 -7.582 1.00 93.12 91 ALA A O 1
ATOM 722 N N . GLU A 1 92 ? 12.811 -9.098 -7.315 1.00 89.25 92 GLU A N 1
ATOM 723 C CA . GLU A 1 92 ? 12.920 -8.440 -5.999 1.00 89.25 92 GLU A CA 1
ATOM 724 C C . GLU A 1 92 ? 13.677 -9.273 -4.971 1.00 89.25 92 GLU A C 1
ATOM 726 O O . GLU A 1 92 ? 14.374 -8.728 -4.124 1.00 89.25 92 GLU A O 1
ATOM 731 N N . SER A 1 93 ? 13.550 -10.600 -5.024 1.00 88.75 93 SER A N 1
ATOM 732 C CA . SER A 1 93 ? 14.293 -11.497 -4.139 1.00 88.75 93 SER A CA 1
ATOM 733 C C . SER A 1 93 ? 15.804 -11.375 -4.338 1.00 88.75 93 SER A C 1
ATOM 735 O O . SER A 1 93 ? 16.551 -11.502 -3.373 1.00 88.75 93 SER A O 1
ATOM 737 N N . ILE A 1 94 ? 16.247 -11.098 -5.569 1.00 93.88 94 ILE A N 1
ATOM 738 C CA . ILE A 1 94 ? 17.654 -10.847 -5.886 1.00 93.88 94 ILE A CA 1
ATOM 739 C C . ILE A 1 94 ? 18.063 -9.477 -5.350 1.00 93.88 94 ILE A C 1
ATOM 741 O O . ILE A 1 94 ? 19.025 -9.401 -4.591 1.00 93.88 94 ILE A O 1
ATOM 745 N N . LEU A 1 95 ? 17.289 -8.421 -5.623 1.00 94.38 95 LEU A N 1
ATOM 746 C CA . LEU A 1 95 ? 17.569 -7.080 -5.088 1.00 94.38 95 LEU A CA 1
ATOM 747 C C . LEU A 1 95 ? 17.653 -7.071 -3.554 1.00 94.38 95 LEU A C 1
ATOM 749 O O . LEU A 1 95 ? 18.578 -6.504 -2.981 1.00 94.38 95 LEU A O 1
ATOM 753 N N . ARG A 1 96 ? 16.727 -7.755 -2.872 1.00 90.69 96 ARG A N 1
ATOM 754 C CA . ARG A 1 96 ? 16.695 -7.875 -1.403 1.00 90.69 96 ARG A CA 1
ATOM 755 C C . ARG A 1 96 ? 17.872 -8.653 -0.821 1.00 90.69 96 ARG A C 1
ATOM 757 O O . ARG A 1 96 ? 18.137 -8.507 0.367 1.00 90.69 96 ARG A O 1
ATOM 764 N N . SER A 1 97 ? 18.553 -9.475 -1.620 1.00 94.00 97 SER A N 1
ATOM 765 C CA . SER A 1 97 ? 19.749 -10.193 -1.169 1.00 94.00 97 SER A CA 1
ATOM 766 C C . SER A 1 97 ? 20.976 -9.284 -1.052 1.00 94.00 97 SER A C 1
ATOM 768 O O . SER A 1 97 ? 21.897 -9.603 -0.302 1.00 94.00 97 SER A O 1
ATOM 770 N N . TYR A 1 98 ? 20.971 -8.137 -1.742 1.00 94.75 98 TYR A N 1
ATOM 771 C CA . TYR A 1 98 ? 22.016 -7.128 -1.629 1.00 94.75 98 TYR A CA 1
ATOM 772 C C . TYR A 1 98 ? 21.767 -6.193 -0.444 1.00 94.75 98 TYR A C 1
ATOM 774 O O . TYR A 1 98 ? 20.632 -5.780 -0.166 1.00 94.75 98 TYR A O 1
ATOM 782 N N . ALA A 1 99 ? 22.858 -5.820 0.222 1.00 96.50 99 ALA A N 1
ATOM 783 C CA . ALA A 1 99 ? 22.857 -4.710 1.161 1.00 96.50 99 ALA A CA 1
ATOM 784 C C . ALA A 1 99 ? 22.654 -3.387 0.406 1.00 96.50 99 ALA A C 1
ATOM 786 O O . ALA A 1 99 ? 23.094 -3.242 -0.737 1.00 96.50 99 ALA A O 1
ATOM 787 N N . ASP A 1 100 ? 21.988 -2.432 1.048 1.00 97.50 100 ASP A N 1
ATOM 788 C CA . ASP A 1 100 ? 21.738 -1.114 0.462 1.00 97.50 100 ASP A CA 1
ATOM 789 C C . ASP A 1 100 ? 23.058 -0.400 0.153 1.00 97.50 100 ASP A C 1
ATOM 791 O O . ASP A 1 100 ? 24.002 -0.448 0.945 1.00 97.50 100 ASP A O 1
ATOM 795 N N . ASN A 1 101 ? 23.105 0.276 -0.991 1.00 97.62 101 ASN A N 1
ATOM 796 C CA . ASN A 1 101 ? 24.203 1.126 -1.433 1.00 97.62 101 ASN A CA 1
ATOM 797 C C . ASN A 1 101 ? 25.553 0.402 -1.593 1.00 97.62 101 ASN A C 1
ATOM 799 O O . ASN A 1 101 ? 26.607 0.971 -1.303 1.00 97.62 101 ASN A O 1
ATOM 803 N N . THR A 1 102 ? 25.534 -0.861 -2.049 1.00 97.56 102 THR A N 1
ATOM 804 C CA . THR A 1 102 ? 26.748 -1.702 -2.158 1.00 97.56 102 THR A CA 1
ATOM 805 C C . THR A 1 102 ? 27.069 -2.236 -3.552 1.00 97.56 102 THR A C 1
ATOM 807 O O . THR A 1 102 ? 28.200 -2.665 -3.777 1.00 97.56 102 THR A O 1
ATOM 810 N N . VAL A 1 103 ? 26.123 -2.240 -4.495 1.00 97.44 103 VAL A N 1
ATOM 811 C CA . VAL A 1 103 ? 26.337 -2.865 -5.807 1.00 97.44 103 VAL A CA 1
ATOM 812 C C . VAL A 1 103 ? 26.975 -1.875 -6.787 1.00 97.44 103 VAL A C 1
ATOM 814 O O . VAL A 1 103 ? 26.369 -0.872 -7.149 1.00 97.44 103 VAL A O 1
ATOM 817 N N . GLU A 1 104 ? 28.194 -2.169 -7.242 1.00 95.56 104 GLU A N 1
ATOM 818 C CA . GLU A 1 104 ? 28.882 -1.394 -8.295 1.00 95.56 104 GLU A CA 1
ATOM 819 C C . GLU A 1 104 ? 28.515 -1.862 -9.714 1.00 95.56 104 GLU A C 1
ATOM 821 O O . GLU A 1 104 ? 28.592 -1.091 -10.670 1.00 95.56 104 GLU A O 1
ATOM 826 N N . GLY A 1 105 ? 28.147 -3.139 -9.851 1.00 92.50 105 GLY A N 1
ATOM 827 C CA . GLY A 1 105 ? 27.808 -3.770 -11.124 1.00 92.50 105 GLY A CA 1
ATOM 828 C C . GLY A 1 105 ? 26.403 -3.434 -11.622 1.00 92.50 105 GLY A C 1
ATOM 829 O O . GLY A 1 105 ? 25.573 -2.894 -10.900 1.00 92.50 105 GLY A O 1
ATOM 830 N N . GLU A 1 106 ? 26.143 -3.788 -12.877 1.00 93.81 106 GLU A N 1
ATOM 831 C CA . GLU A 1 106 ? 24.846 -3.596 -13.521 1.00 93.81 106 GLU A CA 1
ATOM 832 C C . GLU A 1 106 ? 23.777 -4.492 -12.881 1.00 93.81 106 GLU A C 1
ATOM 834 O O . GLU A 1 106 ? 23.982 -5.698 -12.723 1.00 93.81 106 GLU A O 1
ATOM 839 N N . LEU A 1 107 ? 22.634 -3.902 -12.518 1.00 96.69 107 LEU A N 1
ATOM 840 C CA . LEU A 1 107 ? 21.505 -4.645 -11.943 1.00 96.69 107 LEU A CA 1
ATOM 841 C C . LEU A 1 107 ? 20.382 -4.943 -12.939 1.00 96.69 107 LEU A C 1
ATOM 843 O O . LEU A 1 107 ? 19.621 -5.893 -12.731 1.00 96.69 107 LEU A O 1
ATOM 847 N N . LEU A 1 108 ? 20.247 -4.144 -13.998 1.00 98.06 108 LEU A N 1
ATOM 848 C CA . LEU A 1 108 ? 19.279 -4.424 -15.054 1.00 98.06 108 LEU A CA 1
ATOM 849 C C . LEU A 1 108 ? 19.786 -5.565 -15.943 1.00 98.06 108 LEU A C 1
ATOM 851 O O . LEU A 1 108 ? 20.981 -5.735 -16.169 1.00 98.06 108 LEU A O 1
ATOM 855 N N . LEU A 1 109 ? 18.853 -6.389 -16.407 1.00 98.19 109 LEU A N 1
ATOM 856 C CA . LEU A 1 109 ? 19.145 -7.659 -17.054 1.00 98.19 109 LEU A CA 1
ATOM 857 C C . LEU A 1 109 ? 19.070 -7.554 -18.577 1.00 98.19 109 LEU A C 1
ATOM 859 O O . LEU A 1 109 ? 18.187 -6.907 -19.136 1.00 98.19 109 LEU A O 1
ATOM 863 N N . HIS A 1 110 ? 19.953 -8.292 -19.247 1.00 96.81 110 HIS A N 1
ATOM 864 C CA . HIS A 1 110 ? 20.013 -8.399 -20.705 1.00 96.81 110 HIS A CA 1
ATOM 865 C C . HIS A 1 110 ? 19.373 -9.689 -21.217 1.00 96.81 110 HIS A C 1
ATOM 867 O O . HIS A 1 110 ? 19.195 -10.656 -20.481 1.00 96.81 110 HIS A O 1
ATOM 873 N N . GLY A 1 111 ? 19.053 -9.730 -22.512 1.00 95.75 111 GLY A N 1
ATOM 874 C CA . GLY A 1 111 ? 18.594 -10.960 -23.168 1.00 95.75 111 GLY A CA 1
ATOM 875 C C . GLY A 1 111 ? 17.158 -11.375 -22.833 1.00 95.75 111 GLY A C 1
ATOM 876 O O . GLY A 1 111 ? 16.807 -12.534 -23.035 1.00 95.75 111 GLY A O 1
ATOM 877 N N . LYS A 1 112 ? 16.325 -10.441 -22.355 1.00 96.62 112 LYS A N 1
ATOM 878 C CA . LYS A 1 112 ? 14.892 -10.647 -22.077 1.00 96.62 112 LYS A CA 1
ATOM 879 C C . LYS A 1 112 ? 14.582 -11.691 -20.996 1.00 96.62 112 LYS A C 1
ATOM 881 O O . LYS A 1 112 ? 13.563 -12.375 -21.058 1.00 96.62 112 LYS A O 1
ATOM 886 N N . ILE A 1 113 ? 15.465 -11.824 -20.007 1.00 95.94 113 ILE A N 1
ATOM 887 C CA . ILE A 1 113 ? 15.343 -12.813 -18.919 1.00 95.94 113 ILE A CA 1
ATOM 888 C C . ILE A 1 113 ? 14.767 -12.239 -17.618 1.00 95.94 113 ILE A C 1
ATOM 890 O O . ILE A 1 113 ? 14.579 -12.978 -16.652 1.00 95.94 113 ILE A O 1
ATOM 894 N N . GLY A 1 114 ? 14.550 -10.928 -17.557 1.00 96.44 114 GLY A N 1
ATOM 895 C CA . GLY A 1 114 ? 14.020 -10.244 -16.388 1.00 96.44 114 GLY A CA 1
ATOM 896 C C . GLY A 1 114 ? 12.497 -10.174 -16.359 1.00 96.44 114 GLY A C 1
ATOM 897 O O . GLY A 1 114 ? 11.773 -10.938 -16.996 1.00 96.44 114 GLY A O 1
ATOM 898 N N . LEU A 1 115 ? 12.011 -9.230 -15.566 1.00 95.00 115 LEU A N 1
ATOM 899 C CA . LEU A 1 115 ? 10.605 -8.929 -15.346 1.00 95.00 115 LEU A CA 1
ATOM 900 C C . LEU A 1 115 ? 10.261 -7.563 -15.945 1.00 95.00 115 LEU A C 1
ATOM 902 O O . LEU A 1 115 ? 11.137 -6.790 -16.343 1.00 95.00 115 LEU A O 1
ATOM 906 N N . ASP A 1 116 ? 8.969 -7.255 -15.958 1.00 95.25 116 ASP A N 1
ATOM 907 C CA . ASP A 1 116 ? 8.493 -5.897 -16.205 1.00 95.25 116 ASP A CA 1
ATOM 908 C C . ASP A 1 116 ? 8.965 -4.942 -15.108 1.00 95.25 116 ASP A C 1
ATOM 910 O O . ASP A 1 116 ? 9.123 -5.345 -13.945 1.00 95.25 116 ASP A O 1
ATOM 914 N N . LEU A 1 117 ? 9.156 -3.675 -15.477 1.00 95.31 117 LEU A N 1
ATOM 915 C CA . LEU A 1 117 ? 9.578 -2.626 -14.556 1.00 95.31 117 LEU A CA 1
ATOM 916 C C . LEU A 1 117 ? 8.603 -2.520 -13.379 1.00 95.31 117 LEU A C 1
ATOM 918 O O . LEU A 1 117 ? 7.393 -2.702 -13.533 1.00 95.31 117 LEU A O 1
ATOM 922 N N . ARG A 1 118 ? 9.128 -2.225 -12.189 1.00 92.31 118 ARG A N 1
ATOM 923 C CA . ARG A 1 118 ? 8.287 -1.843 -11.050 1.00 92.31 118 ARG A CA 1
ATOM 924 C C . ARG A 1 118 ? 7.691 -0.472 -11.302 1.00 92.31 118 ARG A C 1
ATOM 926 O O . ARG A 1 118 ? 8.294 0.351 -11.975 1.00 92.31 118 ARG A O 1
ATOM 933 N N . ASP A 1 119 ? 6.525 -0.204 -10.739 1.00 89.31 119 ASP A N 1
ATOM 934 C CA . ASP A 1 119 ? 5.949 1.141 -10.770 1.00 89.31 119 ASP A CA 1
ATOM 935 C C . ASP A 1 119 ? 6.806 2.183 -10.021 1.00 89.31 119 ASP A C 1
ATOM 937 O O . ASP A 1 119 ? 6.738 3.376 -10.328 1.00 89.31 119 ASP A O 1
ATOM 941 N N . ASN A 1 120 ? 7.666 1.726 -9.104 1.00 89.25 120 ASN A N 1
ATOM 942 C CA . ASN A 1 120 ? 8.666 2.530 -8.412 1.00 89.25 120 ASN A CA 1
ATOM 943 C C . ASN A 1 120 ? 10.080 1.886 -8.464 1.00 89.25 120 ASN A C 1
ATOM 945 O O . ASN A 1 120 ? 10.256 0.767 -7.971 1.00 89.25 120 ASN A O 1
ATOM 949 N N . PRO A 1 121 ? 11.108 2.580 -9.001 1.00 94.12 121 PRO A N 1
ATOM 950 C CA . PRO A 1 121 ? 12.484 2.089 -9.067 1.00 94.12 121 PRO A CA 1
ATOM 951 C C . PRO A 1 121 ? 13.282 2.191 -7.760 1.00 94.12 121 PRO A C 1
ATOM 953 O O . PRO A 1 121 ? 14.417 1.727 -7.748 1.00 94.12 121 PRO A O 1
ATOM 956 N N . VAL A 1 122 ? 12.743 2.744 -6.668 1.00 93.25 122 VAL A N 1
ATOM 957 C CA . VAL A 1 122 ? 13.487 2.954 -5.405 1.00 93.25 122 VAL A CA 1
ATOM 958 C C . VAL A 1 122 ? 14.244 1.702 -4.949 1.00 93.25 122 VAL A C 1
ATOM 960 O O . VAL A 1 122 ? 15.425 1.788 -4.629 1.00 93.25 122 VAL A O 1
ATOM 963 N N . ASN A 1 123 ? 13.619 0.520 -4.996 1.00 92.81 123 ASN A N 1
ATOM 964 C CA . ASN A 1 123 ? 14.283 -0.727 -4.598 1.00 92.81 123 ASN A CA 1
ATOM 965 C C . ASN A 1 123 ? 15.455 -1.121 -5.502 1.00 92.81 123 ASN A C 1
ATOM 967 O O . ASN A 1 123 ? 16.318 -1.860 -5.051 1.00 92.81 123 ASN A O 1
ATOM 971 N N . LEU A 1 124 ? 15.466 -0.697 -6.766 1.00 96.31 124 LEU A N 1
ATOM 972 C CA . LEU A 1 124 ? 16.595 -0.906 -7.670 1.00 96.31 124 LEU A CA 1
ATOM 973 C C . LEU A 1 124 ? 17.722 0.068 -7.307 1.00 96.31 124 LEU A C 1
ATOM 975 O O . LEU A 1 124 ? 18.845 -0.361 -7.057 1.00 96.31 124 LEU A O 1
ATOM 979 N N . TYR A 1 125 ? 17.391 1.357 -7.211 1.00 97.38 125 TYR A N 1
ATOM 980 C CA . TYR A 1 125 ? 18.364 2.430 -7.003 1.00 97.38 125 TYR A CA 1
ATOM 981 C C . TYR A 1 125 ? 19.072 2.318 -5.656 1.00 97.38 125 TYR A C 1
ATOM 983 O O . TYR A 1 125 ? 20.297 2.379 -5.611 1.00 97.38 125 TYR A O 1
ATOM 991 N N . LEU A 1 126 ? 18.313 2.030 -4.594 1.00 96.62 126 LEU A N 1
ATOM 992 C CA . LEU A 1 126 ? 18.812 1.830 -3.231 1.00 96.62 126 LEU A CA 1
ATOM 993 C C . LEU A 1 126 ? 19.871 0.719 -3.124 1.00 96.62 126 LEU A C 1
ATOM 995 O O . LEU A 1 126 ? 20.575 0.627 -2.125 1.00 96.62 126 LEU A O 1
ATOM 999 N N . LYS A 1 127 ? 19.975 -0.190 -4.102 1.00 97.62 127 LYS A N 1
ATOM 1000 C CA . LYS A 1 127 ? 20.976 -1.270 -4.065 1.00 97.62 127 LYS A CA 1
ATOM 1001 C C . LYS A 1 127 ? 22.296 -0.869 -4.700 1.00 97.62 127 LYS A C 1
ATOM 1003 O O . LYS A 1 127 ? 23.335 -1.395 -4.293 1.00 97.62 127 LYS A O 1
ATOM 1008 N N . THR A 1 128 ? 22.269 0.044 -5.662 1.00 97.12 128 THR A N 1
ATOM 1009 C CA . THR A 1 128 ? 23.473 0.507 -6.356 1.00 97.12 128 THR A CA 1
ATOM 1010 C C . THR A 1 128 ? 24.304 1.451 -5.493 1.00 97.12 128 THR A C 1
ATOM 1012 O O . THR A 1 128 ? 23.773 2.121 -4.618 1.00 97.12 128 THR A O 1
ATOM 1015 N N . ILE A 1 129 ? 25.621 1.493 -5.699 1.00 96.62 129 ILE A N 1
ATOM 1016 C CA . ILE A 1 129 ? 26.514 2.373 -4.936 1.00 96.62 129 ILE A CA 1
ATOM 1017 C C . ILE A 1 129 ? 26.145 3.857 -5.116 1.00 96.62 129 ILE A C 1
ATOM 1019 O O . ILE A 1 129 ? 25.910 4.332 -6.224 1.00 96.62 129 ILE A O 1
ATOM 1023 N N . GLY A 1 130 ? 26.149 4.609 -4.015 1.00 94.06 130 GLY A N 1
ATOM 1024 C CA . GLY A 1 130 ? 25.713 6.008 -3.980 1.00 94.06 130 GLY A CA 1
ATOM 1025 C C . GLY A 1 130 ? 24.515 6.187 -3.054 1.00 94.06 130 GLY A C 1
ATOM 1026 O O . GLY A 1 130 ? 24.048 5.225 -2.476 1.00 94.06 130 GLY A O 1
ATOM 1027 N N . GLN A 1 131 ? 24.086 7.432 -2.831 1.00 95.06 131 GLN A N 1
ATOM 1028 C CA . GLN A 1 131 ? 22.887 7.745 -2.025 1.00 95.06 131 GLN A CA 1
ATOM 1029 C C . GLN A 1 131 ? 21.979 8.793 -2.693 1.00 95.06 131 GLN A C 1
ATOM 1031 O O . GLN A 1 131 ? 20.932 9.176 -2.174 1.00 95.06 131 GLN A O 1
ATOM 1036 N N . SER A 1 132 ? 22.403 9.341 -3.838 1.00 95.75 132 SER A N 1
ATOM 1037 C CA . SER A 1 132 ? 21.729 10.475 -4.481 1.00 95.75 132 SER A CA 1
ATOM 1038 C C . SER A 1 132 ? 20.359 10.115 -5.060 1.00 95.75 132 SER A C 1
ATOM 1040 O O . SER A 1 132 ? 19.548 11.016 -5.267 1.00 95.75 132 SER A O 1
ATOM 1042 N N . TYR A 1 133 ? 20.104 8.827 -5.306 1.00 95.38 133 TYR A N 1
ATOM 1043 C CA . TYR A 1 133 ? 18.901 8.328 -5.972 1.00 95.38 133 TYR A CA 1
ATOM 1044 C C . TYR A 1 133 ? 18.067 7.370 -5.107 1.00 95.38 133 TYR A C 1
ATOM 1046 O O . TYR A 1 133 ? 17.049 6.880 -5.584 1.00 95.38 133 TYR A O 1
ATOM 1054 N N . ASP A 1 134 ? 18.406 7.179 -3.827 1.00 92.88 134 ASP A N 1
ATOM 1055 C CA . ASP A 1 134 ? 17.716 6.258 -2.900 1.00 92.88 134 ASP A CA 1
ATOM 1056 C C . ASP A 1 134 ? 16.215 6.544 -2.769 1.00 92.88 134 ASP A C 1
ATOM 1058 O O . ASP A 1 134 ? 15.429 5.658 -2.451 1.00 92.88 134 ASP A O 1
ATOM 1062 N N . ASN A 1 135 ? 15.809 7.790 -3.027 1.00 90.69 135 ASN A N 1
ATOM 1063 C CA . ASN A 1 135 ? 14.415 8.232 -2.984 1.00 90.69 135 ASN A CA 1
ATOM 1064 C C . ASN A 1 135 ? 13.870 8.657 -4.362 1.00 90.69 135 ASN A C 1
ATOM 1066 O O . ASN A 1 135 ? 12.764 9.197 -4.440 1.00 90.69 135 ASN A O 1
ATOM 1070 N N . GLU A 1 136 ? 14.631 8.482 -5.449 1.00 94.75 136 GLU A N 1
ATOM 1071 C CA . GLU A 1 136 ? 14.152 8.806 -6.797 1.00 94.75 136 GLU A CA 1
ATOM 1072 C C . GLU A 1 136 ? 13.123 7.758 -7.229 1.00 94.75 136 GLU A C 1
ATOM 1074 O O . GLU A 1 136 ? 13.387 6.560 -7.265 1.00 94.75 136 GLU A O 1
ATOM 1079 N N . SER A 1 137 ? 11.929 8.234 -7.569 1.00 92.06 137 SER A N 1
ATOM 1080 C CA . SER A 1 137 ? 10.771 7.397 -7.910 1.00 92.06 137 SER A CA 1
ATOM 1081 C C . SER A 1 137 ? 10.532 7.310 -9.418 1.00 92.06 137 SER A C 1
ATOM 1083 O O . SER A 1 137 ? 9.539 6.729 -9.858 1.00 92.06 137 SER A O 1
ATOM 1085 N N . LYS A 1 138 ? 11.449 7.865 -10.221 1.00 95.88 138 LYS A N 1
ATOM 1086 C CA . LYS A 1 138 ? 11.362 7.918 -11.682 1.00 95.88 138 LYS A CA 1
ATOM 1087 C C . LYS A 1 138 ? 12.499 7.153 -12.343 1.00 95.88 138 LYS A C 1
ATOM 1089 O O . LYS A 1 138 ? 13.662 7.275 -11.959 1.00 95.88 138 LYS A O 1
ATOM 1094 N N . TYR A 1 139 ? 12.167 6.426 -13.402 1.00 97.88 139 TYR A N 1
ATOM 1095 C CA . TYR A 1 139 ? 13.155 5.859 -14.312 1.00 97.88 139 TYR A CA 1
ATOM 1096 C C . TYR A 1 139 ? 13.819 6.967 -15.114 1.00 97.88 139 TYR A C 1
ATOM 1098 O O . TYR A 1 139 ? 13.129 7.863 -15.595 1.00 97.88 139 TYR A O 1
ATOM 1106 N N . GLN A 1 140 ? 15.134 6.904 -15.290 1.00 97.81 140 GLN A N 1
ATOM 1107 C CA . GLN A 1 140 ? 15.841 7.774 -16.224 1.00 97.81 140 GLN A CA 1
ATOM 1108 C C . GLN A 1 140 ? 16.321 6.942 -17.409 1.00 97.81 140 GLN A C 1
ATOM 1110 O O . GLN A 1 140 ? 17.040 5.963 -17.234 1.00 97.81 140 GLN A O 1
ATOM 1115 N N . ILE A 1 141 ? 15.886 7.313 -18.610 1.00 98.38 141 ILE A N 1
ATOM 1116 C CA . ILE A 1 141 ? 16.161 6.564 -19.837 1.00 98.38 141 ILE A CA 1
ATOM 1117 C C . ILE A 1 141 ? 16.639 7.535 -20.905 1.00 98.38 141 ILE A C 1
ATOM 1119 O O . ILE A 1 141 ? 16.148 8.663 -20.976 1.00 98.38 141 ILE A O 1
ATOM 1123 N N . ARG A 1 142 ? 17.585 7.111 -21.739 1.00 97.56 142 ARG A N 1
ATOM 1124 C CA . ARG A 1 142 ? 18.037 7.883 -22.897 1.00 97.56 142 ARG A CA 1
ATOM 1125 C C . ARG A 1 142 ? 18.170 7.025 -24.145 1.00 97.56 142 ARG A C 1
ATOM 1127 O O . ARG A 1 142 ? 18.321 5.811 -24.039 1.00 97.56 142 ARG A O 1
ATOM 1134 N N . VAL A 1 143 ? 18.115 7.660 -25.312 1.00 98.00 143 VAL A N 1
ATOM 1135 C CA . VAL A 1 143 ? 18.301 6.991 -26.608 1.00 98.00 143 VAL A CA 1
ATOM 1136 C C . VAL A 1 143 ? 19.404 7.675 -27.396 1.00 98.00 143 VAL A C 1
ATOM 1138 O O . VAL A 1 143 ? 19.421 8.897 -27.519 1.00 98.00 143 VAL A O 1
ATOM 1141 N N . ILE A 1 144 ? 20.324 6.874 -27.926 1.00 95.56 144 ILE A N 1
ATOM 1142 C CA . ILE A 1 144 ? 21.538 7.338 -28.598 1.00 95.56 144 ILE A CA 1
ATOM 1143 C C . ILE A 1 144 ? 21.578 6.712 -29.996 1.00 95.56 144 ILE A C 1
ATOM 1145 O O . ILE A 1 144 ? 21.620 5.485 -30.092 1.00 95.56 144 ILE A O 1
ATOM 1149 N N . PRO A 1 145 ? 21.556 7.499 -31.084 1.00 95.12 145 PRO A N 1
ATOM 1150 C CA . PRO A 1 145 ? 21.722 6.953 -32.425 1.00 95.12 145 PRO A CA 1
ATOM 1151 C C . PRO A 1 145 ? 23.188 6.563 -32.639 1.00 95.12 145 PRO A C 1
ATOM 1153 O O . PRO A 1 145 ? 24.085 7.162 -32.045 1.00 95.12 145 PRO A O 1
ATOM 1156 N N . TYR A 1 146 ? 23.459 5.600 -33.512 1.00 92.75 146 TYR A N 1
ATOM 1157 C CA . TYR A 1 146 ? 24.817 5.296 -33.956 1.00 92.75 146 TYR A CA 1
ATOM 1158 C C . TYR A 1 146 ? 24.882 5.077 -35.463 1.00 92.75 146 TYR A C 1
ATOM 1160 O O . TYR A 1 146 ? 23.897 4.696 -36.092 1.00 92.75 146 TYR A O 1
ATOM 1168 N N . ILE A 1 147 ? 26.067 5.270 -36.036 1.00 90.44 147 ILE A N 1
ATOM 1169 C CA . ILE A 1 147 ? 26.408 4.810 -37.386 1.00 90.44 147 ILE A CA 1
ATOM 1170 C C . ILE A 1 147 ? 27.326 3.593 -37.318 1.00 90.44 147 ILE A C 1
ATOM 1172 O O . ILE A 1 147 ? 28.180 3.514 -36.434 1.00 90.44 147 ILE A O 1
ATOM 1176 N N . THR A 1 148 ? 27.176 2.665 -38.261 1.00 88.69 148 THR A N 1
ATOM 1177 C CA . THR A 1 148 ? 28.084 1.526 -38.435 1.00 88.69 148 THR A CA 1
ATOM 1178 C C . THR A 1 148 ? 29.037 1.795 -39.588 1.00 88.69 148 THR A C 1
ATOM 1180 O O . THR A 1 148 ? 28.621 2.089 -40.707 1.00 88.69 148 THR A O 1
ATOM 1183 N N . ILE A 1 149 ? 30.332 1.671 -39.322 1.00 83.44 149 ILE A N 1
ATOM 1184 C CA . ILE A 1 149 ? 31.397 1.914 -40.289 1.00 83.44 149 ILE A CA 1
ATOM 1185 C C . ILE A 1 149 ? 32.165 0.624 -40.469 1.00 83.44 149 ILE A C 1
ATOM 1187 O O . ILE A 1 149 ? 32.593 -0.001 -39.503 1.00 83.44 149 ILE A O 1
ATOM 1191 N N . LYS A 1 150 ? 32.369 0.254 -41.725 1.00 82.19 150 LYS A N 1
ATOM 1192 C CA . LYS A 1 150 ? 33.157 -0.913 -42.101 1.00 82.19 150 LYS A CA 1
ATOM 1193 C C . LYS A 1 150 ? 34.583 -0.477 -42.387 1.00 82.19 150 LYS A C 1
ATOM 1195 O O . LYS A 1 150 ? 34.787 0.439 -43.183 1.00 82.19 150 LYS A O 1
ATOM 1200 N N . ARG A 1 151 ? 35.558 -1.109 -41.737 1.00 74.31 151 ARG A N 1
ATOM 1201 C CA . ARG A 1 151 ? 36.986 -0.898 -42.003 1.00 74.31 151 ARG A CA 1
ATOM 1202 C C . ARG A 1 151 ? 37.652 -2.225 -42.323 1.00 74.31 151 ARG A C 1
ATOM 1204 O O . ARG A 1 151 ? 37.392 -3.226 -41.661 1.00 74.31 151 ARG A O 1
ATOM 1211 N N . GLU A 1 152 ? 38.507 -2.220 -43.335 1.00 68.44 152 GLU A N 1
ATOM 1212 C CA . GLU A 1 152 ? 39.360 -3.363 -43.646 1.00 68.44 152 GLU A CA 1
ATOM 1213 C C . GLU A 1 152 ? 40.531 -3.385 -42.660 1.00 68.44 152 GLU A C 1
ATOM 1215 O O . GLU A 1 152 ? 41.200 -2.369 -42.441 1.00 68.44 152 GLU A O 1
ATOM 1220 N N . GLN A 1 153 ? 40.748 -4.532 -42.018 1.00 61.00 153 GLN A N 1
ATOM 1221 C CA . GLN A 1 153 ? 41.952 -4.766 -41.226 1.00 61.00 153 GLN A CA 1
ATOM 1222 C C . GLN A 1 153 ? 43.153 -4.857 -42.188 1.00 61.00 153 GLN A C 1
ATOM 1224 O O . GLN A 1 153 ? 42.998 -5.370 -43.289 1.00 61.00 153 GLN A O 1
ATOM 1229 N N . GLY A 1 154 ? 44.302 -4.273 -41.812 1.00 58.03 154 GLY A N 1
ATOM 1230 C CA . GLY A 1 154 ? 45.410 -3.912 -42.719 1.00 58.03 154 GLY A CA 1
ATOM 1231 C C . GLY A 1 154 ? 45.939 -5.007 -43.663 1.00 58.03 154 GLY A C 1
ATOM 1232 O O . GLY A 1 154 ? 45.586 -6.170 -43.528 1.00 58.03 154 GLY A O 1
ATOM 1233 N N . GLU A 1 155 ? 46.844 -4.617 -44.577 1.00 55.31 155 GLU A N 1
ATOM 1234 C CA . GLU A 1 155 ? 47.337 -5.335 -45.786 1.00 55.31 155 GLU A CA 1
ATOM 1235 C C . GLU A 1 155 ? 47.693 -6.840 -45.667 1.00 55.31 155 GLU A C 1
ATOM 1237 O O . GLU A 1 155 ? 47.938 -7.481 -46.684 1.00 55.31 155 GLU A O 1
ATOM 1242 N N . ASN A 1 156 ? 47.704 -7.429 -44.470 1.00 59.12 156 ASN A N 1
ATOM 1243 C CA . ASN A 1 156 ? 48.083 -8.818 -44.215 1.00 59.12 156 ASN A CA 1
ATOM 1244 C C . ASN A 1 156 ? 46.900 -9.756 -43.883 1.00 59.12 156 ASN A C 1
ATOM 1246 O O . ASN A 1 156 ? 47.107 -10.968 -43.864 1.00 59.12 156 ASN A O 1
ATOM 1250 N N . ASP A 1 157 ? 45.692 -9.232 -43.631 1.00 58.88 157 ASP A N 1
ATOM 1251 C CA . ASP A 1 157 ? 44.498 -10.008 -43.246 1.00 58.88 157 ASP A CA 1
ATOM 1252 C C . ASP A 1 157 ? 43.381 -9.866 -44.304 1.00 58.88 157 ASP A C 1
ATOM 1254 O O . ASP A 1 157 ? 42.308 -9.318 -44.038 1.00 58.88 157 ASP A O 1
ATOM 1258 N N . GLU A 1 158 ? 43.637 -10.338 -45.532 1.00 54.12 158 GLU A N 1
ATOM 1259 C CA . GLU A 1 158 ? 42.687 -10.250 -46.653 1.00 54.12 158 GLU A CA 1
ATOM 1260 C C . GLU A 1 158 ? 41.297 -10.816 -46.278 1.00 54.12 158 GLU A C 1
ATOM 1262 O O . GLU A 1 158 ? 41.106 -12.026 -46.139 1.00 54.12 158 GLU A O 1
ATOM 1267 N N . GLY A 1 159 ? 40.304 -9.925 -46.146 1.00 59.97 159 GLY A N 1
ATOM 1268 C CA . GLY A 1 159 ? 38.878 -10.266 -46.058 1.00 59.97 159 GLY A CA 1
ATOM 1269 C C . GLY A 1 159 ? 38.191 -10.079 -44.698 1.00 59.97 159 GLY A C 1
ATOM 1270 O O . GLY A 1 159 ? 36.985 -10.319 -44.614 1.00 59.97 159 GLY A O 1
ATOM 1271 N N . LEU A 1 160 ? 38.890 -9.635 -43.645 1.00 55.59 160 LEU A N 1
ATOM 1272 C CA . LEU A 1 160 ? 38.258 -9.293 -42.361 1.00 55.59 160 LEU A CA 1
ATOM 1273 C C . LEU A 1 160 ? 37.773 -7.833 -42.352 1.00 55.59 160 LEU A C 1
ATOM 1275 O O . LEU A 1 160 ? 38.565 -6.890 -42.318 1.00 55.59 160 LEU A O 1
ATOM 1279 N N . VAL A 1 161 ? 36.449 -7.655 -42.363 1.00 67.81 161 VAL A N 1
ATOM 1280 C CA . VAL A 1 161 ? 35.788 -6.354 -42.188 1.00 67.81 161 VAL A CA 1
ATOM 1281 C C . VAL A 1 161 ? 35.429 -6.174 -40.716 1.00 67.81 161 VAL A C 1
ATOM 1283 O O . VAL A 1 161 ? 34.625 -6.933 -40.176 1.00 67.81 161 VAL A O 1
ATOM 1286 N N . LEU A 1 162 ? 36.006 -5.159 -40.078 1.00 70.00 162 LEU A N 1
ATOM 1287 C CA . LEU A 1 162 ? 35.625 -4.720 -38.738 1.00 70.00 162 LEU A CA 1
ATOM 1288 C C . LEU A 1 162 ? 34.457 -3.734 -38.840 1.00 70.00 162 LEU A C 1
ATOM 1290 O O . LEU A 1 162 ? 34.476 -2.830 -39.677 1.00 70.00 162 LEU A O 1
ATOM 1294 N N . GLU A 1 163 ? 33.444 -3.912 -37.994 1.00 79.94 163 GLU A N 1
ATOM 1295 C CA . GLU A 1 163 ? 32.319 -2.985 -37.860 1.00 79.94 163 GLU A CA 1
ATOM 1296 C C . GLU A 1 163 ? 32.508 -2.123 -36.607 1.00 79.94 163 GLU A C 1
ATOM 1298 O O . GLU A 1 163 ? 32.314 -2.584 -35.483 1.00 79.94 163 GLU A O 1
ATOM 1303 N N . ASP A 1 164 ? 32.870 -0.857 -36.809 1.00 81.94 164 ASP A N 1
ATOM 1304 C CA . ASP A 1 164 ? 32.941 0.148 -35.751 1.00 81.94 164 ASP A CA 1
ATOM 1305 C C . ASP A 1 164 ? 31.586 0.856 -35.627 1.00 81.94 164 ASP A C 1
ATOM 1307 O O . ASP A 1 164 ? 30.996 1.262 -36.632 1.00 81.94 164 ASP A O 1
ATOM 1311 N N . LYS A 1 165 ? 31.101 1.059 -34.398 1.00 88.56 165 LYS A N 1
ATOM 1312 C CA . LYS A 1 165 ? 29.905 1.868 -34.124 1.00 88.56 165 LYS A CA 1
ATOM 1313 C C . LYS A 1 165 ? 30.308 3.203 -33.517 1.00 88.56 165 LYS A C 1
ATOM 1315 O O . LYS A 1 165 ? 30.964 3.229 -32.479 1.00 88.56 165 LYS A O 1
ATOM 1320 N N . LEU A 1 166 ? 29.910 4.300 -34.156 1.00 87.56 166 LEU A N 1
ATOM 1321 C CA . LEU A 1 166 ? 30.111 5.648 -33.625 1.00 87.56 166 LEU A CA 1
ATOM 1322 C C . LEU A 1 166 ? 28.782 6.245 -33.190 1.00 87.56 166 LEU A C 1
ATOM 1324 O O . LEU A 1 166 ? 27.829 6.285 -33.965 1.00 87.56 166 LEU A O 1
ATOM 1328 N N . GLU A 1 167 ? 28.747 6.703 -31.946 1.00 89.62 167 GLU A N 1
ATOM 1329 C CA . GLU A 1 167 ? 27.562 7.239 -31.286 1.00 89.62 167 GLU A CA 1
ATOM 1330 C C . GLU A 1 167 ? 27.334 8.712 -31.634 1.00 89.62 167 GLU A C 1
ATOM 1332 O O . GLU A 1 167 ? 28.275 9.493 -31.788 1.00 89.62 167 GLU A O 1
ATOM 1337 N N . GLY A 1 168 ? 26.061 9.085 -31.729 1.00 86.50 168 GLY A N 1
ATOM 1338 C CA . GLY A 1 168 ? 25.619 10.469 -31.789 1.00 86.50 168 GLY A CA 1
ATOM 1339 C C . GLY A 1 168 ? 25.622 11.144 -30.418 1.00 86.50 168 GLY A C 1
ATOM 1340 O O . GLY A 1 168 ? 26.048 10.589 -29.403 1.00 86.50 168 GLY A O 1
ATOM 1341 N N . LEU A 1 169 ? 25.132 12.380 -30.385 1.00 84.88 169 LEU A N 1
ATOM 1342 C CA . LEU A 1 169 ? 25.128 13.194 -29.173 1.00 84.88 169 LEU A CA 1
ATOM 1343 C C . LEU A 1 169 ? 24.002 12.792 -28.213 1.00 84.88 169 LEU A C 1
ATOM 1345 O O . LEU A 1 169 ? 22.859 12.587 -28.616 1.00 84.88 169 LEU A O 1
ATOM 1349 N N . VAL A 1 170 ? 24.321 12.790 -26.916 1.00 88.00 170 VAL A N 1
ATOM 1350 C CA . VAL A 1 170 ? 23.323 12.768 -25.841 1.00 88.00 170 VAL A CA 1
ATOM 1351 C C . VAL A 1 170 ? 23.007 14.205 -25.453 1.00 88.00 170 VAL A C 1
ATOM 1353 O O . VAL A 1 170 ? 23.783 14.843 -24.740 1.00 88.00 170 VAL A O 1
ATOM 1356 N N . ALA A 1 171 ? 21.866 14.715 -25.902 1.00 87.12 171 ALA A N 1
ATOM 1357 C CA . ALA A 1 171 ? 21.365 16.022 -25.485 1.00 87.12 171 ALA A CA 1
ATOM 1358 C C . ALA A 1 171 ? 20.094 15.885 -24.619 1.00 87.12 171 ALA A C 1
ATOM 1360 O O . ALA A 1 171 ? 19.536 14.790 -24.530 1.00 87.12 171 ALA A O 1
ATOM 1361 N N . PRO A 1 172 ? 19.633 16.940 -23.926 1.00 90.75 172 PRO A N 1
ATOM 1362 C CA . PRO A 1 172 ? 18.515 16.845 -22.981 1.00 90.75 172 PRO A CA 1
ATOM 1363 C C . PRO A 1 172 ? 17.231 16.230 -23.562 1.00 90.75 172 PRO A C 1
ATOM 1365 O O . PRO A 1 172 ? 16.557 15.474 -22.874 1.00 90.75 172 PRO A O 1
ATOM 1368 N N . GLU A 1 173 ? 16.921 16.501 -24.829 1.00 90.19 173 GLU A N 1
ATOM 1369 C CA . GLU A 1 173 ? 15.778 15.945 -25.566 1.00 90.19 173 GLU A CA 1
ATOM 1370 C C . GLU A 1 173 ? 15.888 14.438 -25.849 1.00 90.19 173 GLU A C 1
ATOM 1372 O O . GLU A 1 173 ? 14.877 13.791 -26.127 1.00 90.19 173 GLU A O 1
ATOM 1377 N N . SER A 1 174 ? 17.097 13.880 -25.722 1.00 93.25 174 SER A N 1
ATOM 1378 C CA . SER A 1 174 ? 17.364 12.444 -25.818 1.00 93.25 174 SER A CA 1
ATOM 1379 C C . SER A 1 174 ? 17.231 11.715 -24.477 1.00 93.25 174 SER A C 1
ATOM 1381 O O . SER A 1 174 ? 17.526 10.525 -24.402 1.00 93.25 174 SER A O 1
ATOM 1383 N N . VAL A 1 175 ? 16.811 12.407 -23.409 1.00 96.12 175 VAL A N 1
ATOM 1384 C CA . VAL A 1 175 ? 16.677 11.855 -22.055 1.00 96.12 175 VAL A CA 1
ATOM 1385 C C . VAL A 1 175 ? 15.262 12.083 -21.533 1.00 96.12 175 VAL A C 1
ATOM 1387 O O . VAL A 1 175 ? 14.733 13.191 -21.567 1.00 96.12 175 VAL A O 1
ATOM 1390 N N . VAL A 1 176 ? 14.659 11.041 -20.970 1.00 97.06 176 VAL A N 1
ATOM 1391 C CA . VAL A 1 176 ? 13.353 11.105 -20.315 1.00 97.06 176 VAL A CA 1
ATOM 1392 C C . VAL A 1 176 ? 13.460 10.641 -18.867 1.00 97.06 176 VAL A C 1
ATOM 1394 O O . VAL A 1 176 ? 14.170 9.688 -18.547 1.00 97.06 176 VAL A O 1
ATOM 1397 N N . LYS A 1 177 ? 12.728 11.324 -17.980 1.00 96.94 177 LYS A N 1
ATOM 1398 C CA . LYS A 1 177 ? 12.457 10.862 -16.616 1.00 96.94 177 LYS A CA 1
ATOM 1399 C C . LYS A 1 177 ? 11.004 10.418 -16.529 1.00 96.94 177 LYS A C 1
ATOM 1401 O O . LYS A 1 177 ? 10.103 11.251 -16.626 1.00 96.94 177 LYS A O 1
ATOM 1406 N N . VAL A 1 178 ? 10.784 9.124 -16.352 1.00 96.62 178 VAL A N 1
ATOM 1407 C CA . VAL A 1 178 ? 9.471 8.490 -16.451 1.00 96.62 178 VAL A CA 1
ATOM 1408 C C . VAL A 1 178 ? 9.015 8.039 -15.072 1.00 96.62 178 VAL A C 1
ATOM 1410 O O . VAL A 1 178 ? 9.636 7.184 -14.445 1.00 96.62 178 VAL A O 1
ATOM 1413 N N . GLN A 1 179 ? 7.907 8.609 -14.603 1.00 93.62 179 GLN A N 1
ATOM 1414 C CA . GLN A 1 179 ? 7.156 8.048 -13.484 1.00 93.62 179 GLN A CA 1
ATOM 1415 C C . GLN A 1 179 ? 6.206 6.995 -14.050 1.00 93.62 179 GLN A C 1
ATOM 1417 O O . GLN A 1 179 ? 5.311 7.344 -14.822 1.00 93.62 179 GLN A O 1
ATOM 1422 N N . LEU A 1 180 ? 6.375 5.729 -13.672 1.00 91.31 180 LEU A N 1
ATOM 1423 C CA . LEU A 1 180 ? 5.359 4.727 -13.975 1.00 91.31 180 LEU A CA 1
ATOM 1424 C C . LEU A 1 180 ? 4.131 4.949 -13.071 1.00 91.31 180 LEU A C 1
ATOM 1426 O O . LEU A 1 180 ? 4.283 5.346 -11.910 1.00 91.31 180 LEU A O 1
ATOM 1430 N N . PRO A 1 181 ? 2.907 4.751 -13.591 1.00 78.94 181 PRO A N 1
ATOM 1431 C CA . PRO A 1 181 ? 1.694 4.877 -12.798 1.00 78.94 181 PRO A CA 1
ATOM 1432 C C . PRO A 1 181 ? 1.678 3.823 -11.688 1.00 78.94 181 PRO A C 1
ATOM 1434 O O . PRO A 1 181 ? 1.876 2.637 -11.949 1.00 78.94 181 PRO A O 1
ATOM 1437 N N . ASN A 1 182 ? 1.409 4.260 -10.457 1.00 72.31 182 ASN A N 1
ATOM 1438 C CA . ASN A 1 182 ? 1.327 3.373 -9.302 1.00 72.31 182 ASN A CA 1
ATOM 1439 C C . ASN A 1 182 ? 0.118 2.429 -9.449 1.00 72.31 182 ASN A C 1
ATOM 1441 O O . ASN A 1 182 ? -1.013 2.885 -9.641 1.00 72.31 182 ASN A O 1
ATOM 1445 N N . ARG A 1 183 ? 0.361 1.117 -9.376 1.00 72.38 183 ARG A N 1
ATOM 1446 C CA . ARG A 1 183 ? -0.689 0.079 -9.318 1.00 72.38 183 ARG A CA 1
ATOM 1447 C C . ARG A 1 183 ? -0.616 -0.745 -8.037 1.00 72.38 183 ARG A C 1
ATOM 1449 O O . ARG A 1 183 ? -1.323 -1.742 -7.949 1.00 72.38 183 ARG A O 1
ATOM 1456 N N . THR A 1 184 ? 0.236 -0.347 -7.097 1.00 70.00 184 THR A N 1
ATOM 1457 C CA . THR A 1 184 ? 0.471 -1.034 -5.827 1.00 70.00 184 THR A CA 1
ATOM 1458 C C . THR A 1 184 ? -0.724 -0.887 -4.871 1.00 70.00 184 THR A C 1
ATOM 1460 O O . THR A 1 184 ? -1.196 -1.891 -4.354 1.00 70.00 184 THR A O 1
ATOM 1463 N N . ASP A 1 185 ? -1.247 0.334 -4.682 1.00 73.25 185 ASP A N 1
ATOM 1464 C CA . ASP A 1 185 ?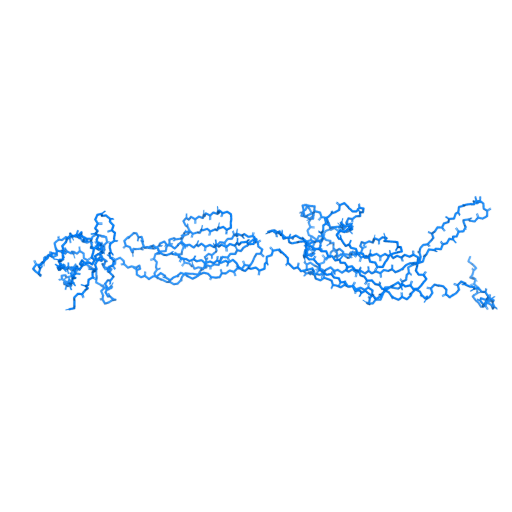 -2.510 0.610 -3.963 1.00 73.25 185 ASP A CA 1
ATOM 1465 C C . ASP A 1 185 ? -2.966 2.069 -4.175 1.00 73.25 185 ASP A C 1
ATOM 1467 O O . ASP A 1 185 ? -2.200 3.021 -3.956 1.00 73.25 185 ASP A O 1
ATOM 1471 N N . LEU A 1 186 ? -4.210 2.275 -4.599 1.00 75.62 186 LEU A N 1
ATOM 1472 C CA . LEU A 1 186 ? -4.796 3.594 -4.828 1.00 75.62 186 LEU A CA 1
ATOM 1473 C C . LEU A 1 186 ? -5.823 4.012 -3.767 1.00 75.62 186 LEU A C 1
ATOM 1475 O O . LEU A 1 186 ? -6.156 5.205 -3.728 1.00 75.62 186 LEU A O 1
ATOM 1479 N N . ALA A 1 187 ? -6.259 3.112 -2.888 1.00 83.81 187 ALA A N 1
ATOM 1480 C CA . ALA A 1 187 ? -7.303 3.368 -1.906 1.00 83.81 187 ALA A CA 1
ATOM 1481 C C . ALA A 1 187 ? -6.755 3.340 -0.476 1.00 83.81 187 ALA A C 1
ATOM 1483 O O . ALA A 1 187 ? -5.859 2.584 -0.147 1.00 83.81 187 ALA A O 1
ATOM 1484 N N . ASP A 1 188 ? -7.297 4.184 0.400 1.00 90.62 188 ASP A N 1
ATOM 1485 C CA . ASP A 1 188 ? -7.022 4.027 1.828 1.00 90.62 188 ASP A CA 1
ATOM 1486 C C . ASP A 1 188 ? -7.903 2.888 2.380 1.00 90.62 188 ASP A C 1
ATOM 1488 O O . ASP A 1 188 ? -9.059 2.748 1.949 1.00 90.62 188 ASP A O 1
ATOM 1492 N N . PRO A 1 189 ? -7.430 2.120 3.380 1.00 94.50 189 PRO A N 1
ATOM 1493 C CA . PRO A 1 189 ? -8.228 1.068 3.991 1.00 94.50 189 PRO A CA 1
ATOM 1494 C C . PRO A 1 189 ? -9.492 1.665 4.614 1.00 94.50 189 PRO A C 1
ATOM 1496 O O . PRO A 1 189 ? -9.482 2.756 5.184 1.00 94.50 189 PRO A O 1
ATOM 1499 N N . THR A 1 190 ? -10.603 0.939 4.582 1.00 97.12 190 THR A N 1
ATOM 1500 C CA . THR A 1 190 ? -11.821 1.345 5.301 1.00 97.12 190 THR A CA 1
ATOM 1501 C C . THR A 1 190 ? -11.812 0.801 6.722 1.00 97.12 190 THR A C 1
ATOM 1503 O O . THR A 1 190 ? -11.262 -0.268 6.985 1.00 97.12 190 THR A O 1
ATOM 1506 N N . GLY A 1 191 ? -12.435 1.517 7.658 1.00 95.69 191 GLY A N 1
ATOM 1507 C CA . GLY A 1 191 ? -12.396 1.159 9.070 1.00 95.69 191 GLY A CA 1
ATOM 1508 C C . GLY A 1 191 ? -13.676 1.493 9.823 1.00 95.69 191 GLY A C 1
ATOM 1509 O O . GLY A 1 191 ? -14.260 2.558 9.634 1.00 95.69 191 GLY A O 1
ATOM 1510 N N . ILE A 1 192 ? -14.101 0.587 10.703 1.00 96.69 192 ILE A N 1
ATOM 1511 C CA . ILE A 1 192 ? -15.257 0.756 11.591 1.00 96.69 192 ILE A CA 1
ATOM 1512 C C . ILE A 1 192 ? -14.910 0.330 13.019 1.00 96.69 192 ILE A C 1
ATOM 1514 O O . ILE A 1 192 ? -13.960 -0.423 13.248 1.00 96.69 192 ILE A O 1
ATOM 1518 N N . SER A 1 193 ? -15.701 0.801 13.986 1.00 96.62 193 SER A N 1
ATOM 1519 C CA . SER A 1 193 ? -15.614 0.346 15.374 1.00 96.62 193 SER A CA 1
ATOM 1520 C C . SER A 1 193 ? -16.991 0.050 15.962 1.00 96.62 193 SER A C 1
ATOM 1522 O O . SER A 1 193 ? -17.961 0.744 15.658 1.00 96.62 193 SER A O 1
ATOM 1524 N N . GLU A 1 194 ? -17.050 -0.964 16.819 1.00 96.94 194 GLU A N 1
ATOM 1525 C CA . GLU A 1 194 ? -18.220 -1.368 17.599 1.00 96.94 194 GLU A CA 1
ATOM 1526 C C . G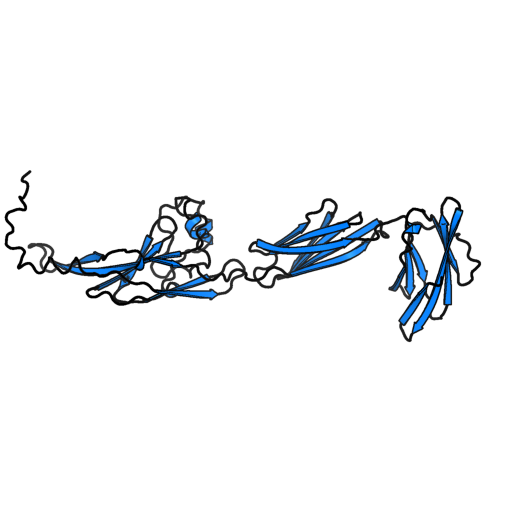LU A 1 194 ? -17.847 -1.409 19.085 1.00 96.94 194 GLU A C 1
ATOM 1528 O O . GLU A 1 194 ? -16.722 -1.768 19.437 1.00 96.94 194 GLU A O 1
ATOM 1533 N N . ILE A 1 195 ? -18.779 -1.030 19.962 1.00 94.88 195 ILE A N 1
ATOM 1534 C CA . ILE A 1 195 ? -18.558 -0.953 21.413 1.00 94.88 195 ILE A CA 1
ATOM 1535 C C . ILE A 1 195 ? -19.563 -1.865 22.112 1.00 94.88 195 ILE A C 1
ATOM 1537 O O . ILE A 1 195 ? -20.766 -1.751 21.884 1.00 94.88 195 ILE A O 1
ATOM 1541 N N . LEU A 1 196 ? -19.063 -2.730 22.992 1.00 91.19 196 LEU A N 1
ATOM 1542 C CA . LEU A 1 196 ? -19.856 -3.597 23.855 1.00 91.19 196 LEU A CA 1
ATOM 1543 C C . LEU A 1 196 ? -19.450 -3.374 25.311 1.00 91.19 196 LEU A C 1
ATOM 1545 O O . LEU A 1 196 ? -18.290 -3.557 25.663 1.00 91.19 196 LEU A O 1
ATOM 1549 N N . TYR A 1 197 ? -20.392 -3.010 26.174 1.00 86.69 197 TYR A N 1
ATOM 1550 C CA . TYR A 1 197 ? -20.119 -2.864 27.603 1.00 86.69 197 TYR A CA 1
ATOM 1551 C C . TYR A 1 197 ? -20.023 -4.227 28.285 1.00 86.69 197 TYR A C 1
ATOM 1553 O O . TYR A 1 197 ? -20.851 -5.107 28.052 1.00 86.69 197 TYR A O 1
ATOM 1561 N N . THR A 1 198 ? -19.010 -4.403 29.130 1.00 84.00 198 THR A N 1
ATOM 1562 C CA . THR A 1 198 ? -18.728 -5.662 29.831 1.00 84.00 198 THR A CA 1
ATOM 1563 C C . THR A 1 198 ? -18.594 -5.431 31.329 1.00 84.00 198 THR A C 1
ATOM 1565 O O . THR A 1 198 ? -18.606 -4.295 31.807 1.00 84.00 198 THR A O 1
ATOM 1568 N N . ASP A 1 199 ? -18.525 -6.526 32.092 1.00 81.75 199 ASP A N 1
ATOM 1569 C CA . ASP A 1 199 ? -18.252 -6.500 33.535 1.00 81.75 199 ASP A CA 1
ATOM 1570 C C . ASP A 1 199 ? -19.192 -5.563 34.305 1.00 81.75 199 ASP A C 1
ATOM 1572 O O . ASP A 1 199 ? -18.803 -4.845 35.226 1.00 81.75 199 ASP A O 1
ATOM 1576 N N . ASN A 1 200 ? -20.458 -5.561 33.883 1.00 74.44 200 ASN A N 1
ATOM 1577 C CA . ASN A 1 200 ? -21.498 -4.667 34.373 1.00 74.44 200 ASN A CA 1
ATOM 1578 C C . ASN A 1 200 ? -21.113 -3.179 34.297 1.00 74.44 200 ASN A C 1
ATOM 1580 O O . ASN A 1 200 ? -21.238 -2.442 35.273 1.00 74.44 200 ASN A O 1
ATOM 1584 N N . TYR A 1 201 ? -20.647 -2.740 33.126 1.00 79.00 201 TYR A N 1
ATOM 1585 C CA . TYR A 1 201 ? -20.297 -1.344 32.840 1.00 79.00 201 TYR A CA 1
ATOM 1586 C C . TYR A 1 201 ? -19.155 -0.811 33.719 1.00 79.00 201 TYR A C 1
ATOM 1588 O O . TYR A 1 201 ? -19.005 0.396 33.908 1.00 79.00 201 TYR A O 1
ATOM 1596 N N . THR A 1 202 ? -18.307 -1.709 34.230 1.00 83.56 202 THR A N 1
ATOM 1597 C CA . THR A 1 202 ? -16.969 -1.357 34.738 1.00 83.56 202 THR A CA 1
ATOM 1598 C C . THR A 1 202 ? -15.922 -1.333 33.624 1.00 83.56 202 THR A C 1
ATOM 1600 O O . THR A 1 202 ? -14.848 -0.762 33.809 1.00 83.56 202 THR A O 1
ATOM 1603 N N . ALA A 1 203 ? -16.244 -1.908 32.463 1.00 90.12 203 ALA A N 1
ATOM 1604 C CA . ALA A 1 203 ? -15.388 -1.954 31.290 1.00 90.12 203 ALA A CA 1
ATOM 1605 C C . ALA A 1 203 ? -16.210 -1.928 29.990 1.00 90.12 203 ALA A C 1
ATOM 1607 O O . ALA A 1 203 ? -17.434 -2.090 29.988 1.00 90.12 203 ALA A O 1
ATOM 1608 N N . ALA A 1 204 ? -15.524 -1.724 28.869 1.00 93.00 204 ALA A N 1
ATOM 1609 C CA . ALA A 1 204 ? -16.080 -1.911 27.536 1.00 93.00 204 ALA A CA 1
ATOM 1610 C C . ALA A 1 204 ? -15.065 -2.590 26.614 1.00 93.00 204 ALA A C 1
ATOM 1612 O O . ALA A 1 204 ? -13.865 -2.323 26.687 1.00 93.00 204 ALA A O 1
ATOM 1613 N N . GLN A 1 205 ? -15.560 -3.432 25.714 1.00 96.62 205 GLN A N 1
ATOM 1614 C CA . GLN A 1 205 ? -14.824 -3.969 24.583 1.00 96.62 205 GLN A CA 1
ATOM 1615 C C . GLN A 1 205 ? -15.052 -3.099 23.347 1.00 96.62 205 GLN A C 1
ATOM 1617 O O . GLN A 1 205 ? -16.190 -2.841 22.958 1.00 96.62 205 GLN A O 1
ATOM 1622 N N . ILE A 1 206 ? -13.963 -2.668 22.717 1.00 97.56 206 ILE A N 1
ATOM 1623 C CA . ILE A 1 206 ? -13.961 -1.981 21.428 1.00 97.56 206 ILE A CA 1
ATOM 1624 C C . ILE A 1 206 ? -13.486 -2.983 20.379 1.00 97.56 206 ILE A C 1
ATOM 1626 O O . ILE A 1 206 ? -12.327 -3.401 20.398 1.00 97.56 206 ILE A O 1
ATOM 1630 N N . THR A 1 207 ? -14.368 -3.351 19.457 1.00 98.06 207 THR A N 1
ATOM 1631 C CA . THR A 1 207 ? -14.015 -4.145 18.279 1.00 98.06 207 THR A CA 1
ATOM 1632 C C . THR A 1 207 ? -13.733 -3.192 17.133 1.00 98.06 207 THR A C 1
ATOM 1634 O O . THR A 1 207 ? -14.622 -2.467 16.696 1.00 98.06 207 THR A O 1
ATOM 1637 N N . VAL A 1 208 ? -12.496 -3.177 16.647 1.00 98.06 208 VAL A N 1
ATOM 1638 C CA . VAL A 1 208 ? -12.071 -2.360 15.509 1.00 98.06 208 VAL A CA 1
ATOM 1639 C C . VAL A 1 208 ? -11.836 -3.285 14.332 1.00 98.06 208 VAL A C 1
ATOM 1641 O O . VAL A 1 208 ? -11.060 -4.236 14.440 1.00 98.06 208 VAL A O 1
ATOM 1644 N N . ARG A 1 209 ? -12.501 -3.016 13.209 1.00 98.12 209 ARG A N 1
ATOM 1645 C CA . ARG A 1 209 ? -12.348 -3.794 11.979 1.00 98.12 209 ARG A CA 1
ATOM 1646 C C . ARG A 1 209 ? -11.914 -2.880 10.852 1.00 98.12 209 ARG A C 1
ATOM 1648 O O . ARG A 1 209 ? -12.544 -1.848 10.630 1.00 98.12 209 ARG A O 1
ATOM 1655 N N . MET A 1 210 ? -10.891 -3.303 10.123 1.00 97.25 210 MET A N 1
ATOM 1656 C CA . MET A 1 210 ? -10.514 -2.696 8.857 1.00 97.25 210 MET A CA 1
ATOM 1657 C C . MET A 1 210 ? -10.717 -3.659 7.695 1.00 97.25 210 MET A C 1
ATOM 1659 O O . MET A 1 210 ? -10.672 -4.885 7.864 1.00 97.25 210 MET A O 1
ATOM 1663 N N . ILE A 1 211 ? -10.979 -3.075 6.533 1.00 96.12 211 ILE A N 1
ATOM 1664 C CA . ILE A 1 211 ? -11.137 -3.761 5.260 1.00 96.12 211 ILE A CA 1
ATOM 1665 C C . ILE A 1 211 ? -10.261 -3.032 4.262 1.00 96.12 211 ILE A C 1
ATOM 1667 O O . ILE A 1 211 ? -10.463 -1.833 4.054 1.00 96.12 211 ILE A O 1
ATOM 1671 N N . ASP A 1 212 ? -9.359 -3.763 3.627 1.00 92.69 212 ASP A N 1
ATOM 1672 C CA . ASP A 1 212 ? -8.643 -3.256 2.471 1.00 92.69 212 ASP A CA 1
ATOM 1673 C C . ASP A 1 212 ? -8.743 -4.235 1.303 1.00 92.69 212 ASP A C 1
ATOM 1675 O O . ASP A 1 212 ? -8.368 -5.400 1.431 1.00 92.69 212 ASP A O 1
ATOM 1679 N N . ASN A 1 213 ? -9.325 -3.769 0.197 1.00 87.38 213 ASN A N 1
ATOM 1680 C CA . ASN A 1 213 ? -9.587 -4.596 -0.984 1.00 87.38 213 ASN A CA 1
ATOM 1681 C C . ASN A 1 213 ? -8.413 -4.607 -1.969 1.00 87.38 213 ASN A C 1
ATOM 1683 O O . ASN A 1 213 ? -8.485 -5.340 -2.957 1.00 87.38 213 ASN A O 1
ATOM 1687 N N . GLU A 1 214 ? -7.393 -3.781 -1.732 1.00 81.81 214 GLU A N 1
ATOM 1688 C CA . GLU A 1 214 ? -6.231 -3.653 -2.592 1.00 81.81 214 GLU A CA 1
ATOM 1689 C C . GLU A 1 214 ? -5.028 -4.355 -1.948 1.00 81.81 214 GLU A C 1
ATOM 1691 O O . GLU A 1 214 ? -4.934 -5.585 -2.030 1.00 81.81 214 GLU A O 1
ATOM 1696 N N . SER A 1 215 ? -4.096 -3.627 -1.332 1.00 82.69 215 SER A N 1
ATOM 1697 C CA . SER A 1 215 ? -2.874 -4.230 -0.785 1.00 82.69 215 SER A CA 1
ATOM 1698 C C . SER A 1 215 ? -3.123 -5.172 0.397 1.00 82.69 215 SER A C 1
ATOM 1700 O O . SER A 1 215 ? -2.270 -5.992 0.747 1.00 82.69 215 SER A O 1
ATOM 1702 N N . GLY A 1 216 ? -4.316 -5.128 0.978 1.00 86.00 216 GLY A N 1
ATOM 1703 C CA . GLY A 1 216 ? -4.733 -5.925 2.111 1.00 86.00 216 GLY A CA 1
ATOM 1704 C C . GLY A 1 216 ? -4.314 -5.310 3.448 1.00 86.00 216 GLY A C 1
ATOM 1705 O O . GLY A 1 216 ? -3.509 -4.380 3.527 1.00 86.00 216 GLY A O 1
ATOM 1706 N N . PRO A 1 217 ? -4.874 -5.831 4.549 1.00 92.81 217 PRO A N 1
ATOM 1707 C CA . PRO A 1 217 ? -4.662 -5.255 5.863 1.00 92.81 217 PRO A CA 1
ATOM 1708 C C . PRO A 1 217 ? -3.271 -5.573 6.436 1.00 92.81 217 PRO A C 1
ATOM 1710 O O . PRO A 1 217 ? -2.871 -6.736 6.439 1.00 92.81 217 PRO A O 1
ATOM 1713 N N . ASN A 1 218 ? -2.594 -4.579 7.025 1.00 92.88 218 ASN A N 1
ATOM 1714 C CA . ASN A 1 218 ? -1.299 -4.758 7.696 1.00 92.88 218 ASN A CA 1
ATOM 1715 C C . ASN A 1 218 ? -1.399 -4.669 9.219 1.00 92.88 218 ASN A C 1
ATOM 1717 O O . ASN A 1 218 ? -1.083 -5.639 9.905 1.00 92.88 218 ASN A O 1
ATOM 1721 N N . ASP A 1 219 ? -1.874 -3.543 9.764 1.00 96.50 219 ASP A N 1
ATOM 1722 C CA . ASP A 1 219 ? -2.081 -3.422 11.210 1.00 96.50 219 ASP A CA 1
ATOM 1723 C C . ASP A 1 219 ? -3.185 -2.434 11.630 1.00 96.50 219 ASP A C 1
ATOM 1725 O O . ASP A 1 219 ? -3.528 -1.499 10.912 1.00 96.50 219 ASP A O 1
ATOM 1729 N N . ILE A 1 220 ? -3.713 -2.614 12.846 1.00 97.50 220 ILE A N 1
ATOM 1730 C CA . ILE A 1 220 ? -4.526 -1.620 13.561 1.00 97.50 220 ILE A CA 1
ATOM 1731 C C . ILE A 1 220 ? -3.756 -1.186 14.810 1.00 97.50 220 ILE A C 1
ATOM 1733 O O . ILE A 1 220 ? -3.547 -1.971 15.744 1.00 97.50 220 ILE A O 1
ATOM 1737 N N . VAL A 1 221 ? -3.358 0.081 14.845 1.00 94.69 221 VAL A N 1
ATOM 1738 C CA . VAL A 1 221 ? -2.547 0.658 15.923 1.00 94.69 221 VAL A CA 1
ATOM 1739 C C . VAL A 1 221 ? -3.415 1.555 16.802 1.00 94.69 221 VAL A C 1
ATOM 1741 O O . VAL A 1 221 ? -4.070 2.469 16.309 1.00 94.69 221 VAL A O 1
ATOM 1744 N N . SER A 1 222 ? -3.422 1.314 18.116 1.00 92.94 222 SER A N 1
ATOM 1745 C CA . SER A 1 222 ? -4.080 2.194 19.096 1.00 92.94 222 SER A CA 1
ATOM 1746 C C . SER A 1 222 ? -3.118 3.289 19.550 1.00 92.94 222 SER A C 1
ATOM 1748 O O . SER A 1 222 ? -1.990 2.985 19.934 1.00 92.94 222 SER A O 1
ATOM 1750 N N . TYR A 1 223 ? -3.573 4.543 19.574 1.00 85.81 223 TYR A N 1
ATOM 1751 C CA . TYR A 1 223 ? -2.760 5.681 20.031 1.00 85.81 223 TYR A CA 1
ATOM 1752 C C . TYR A 1 223 ? -2.961 6.038 21.505 1.00 85.81 223 TYR A C 1
ATOM 1754 O O . TYR A 1 223 ? -2.146 6.749 22.091 1.00 85.81 223 TYR A O 1
ATOM 1762 N N . ASN A 1 224 ? -4.043 5.563 22.119 1.00 77.94 224 ASN A N 1
ATOM 1763 C CA . ASN A 1 224 ? -4.437 6.037 23.440 1.00 77.94 224 ASN A CA 1
ATOM 1764 C C . ASN A 1 224 ? -3.936 5.101 24.541 1.00 77.94 224 ASN A C 1
ATOM 1766 O O . ASN A 1 224 ? -4.142 3.886 24.485 1.00 77.94 224 ASN A O 1
ATOM 1770 N N . SER A 1 225 ? -3.338 5.684 25.584 1.00 68.75 225 SER A N 1
ATOM 1771 C CA . SER A 1 225 ? -3.002 4.972 26.814 1.00 68.75 225 SER A CA 1
ATOM 1772 C C . SER A 1 225 ? -4.292 4.558 27.534 1.00 68.75 225 SER A C 1
ATOM 1774 O O 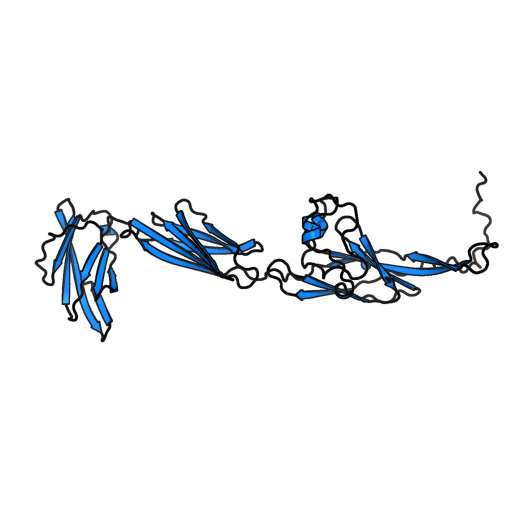. SER A 1 225 ? -5.109 5.396 27.906 1.00 68.75 225 SER A O 1
ATOM 1776 N N . GLY A 1 226 ? -4.505 3.250 27.694 1.00 85.12 226 GLY A N 1
ATOM 1777 C CA . GLY A 1 226 ? -5.644 2.694 28.440 1.00 85.12 226 GLY A CA 1
ATOM 1778 C C . GLY A 1 226 ? -6.475 1.644 27.698 1.00 85.12 226 GLY A C 1
ATOM 1779 O O . GLY A 1 226 ? -7.227 0.925 28.350 1.00 85.12 226 GLY A O 1
ATOM 1780 N N . ALA A 1 227 ? -6.321 1.508 26.377 1.00 93.62 227 ALA A N 1
ATOM 1781 C CA . ALA A 1 227 ? -6.886 0.385 25.628 1.00 93.62 227 ALA A CA 1
ATOM 1782 C C . ALA A 1 227 ? -5.934 -0.817 25.671 1.00 93.62 227 ALA A C 1
ATOM 1784 O O . ALA A 1 227 ? -4.793 -0.733 25.216 1.00 93.62 227 ALA A O 1
ATOM 1785 N N . VAL A 1 228 ? -6.404 -1.936 26.216 1.00 94.94 228 VAL A N 1
ATOM 1786 C CA . VAL A 1 228 ? -5.641 -3.184 26.335 1.00 94.94 228 VAL A CA 1
ATOM 1787 C C . VAL A 1 228 ? -6.048 -4.114 25.199 1.00 94.94 228 VAL A C 1
ATOM 1789 O O . VAL A 1 228 ? -7.220 -4.460 25.091 1.00 94.94 228 VAL A O 1
ATOM 1792 N N . LEU A 1 229 ? -5.104 -4.500 24.338 1.00 96.44 229 LEU A N 1
ATOM 1793 C CA . LEU A 1 229 ? -5.362 -5.432 23.238 1.00 96.44 229 LEU A CA 1
ATOM 1794 C C . LEU A 1 229 ? -5.635 -6.839 23.785 1.00 96.44 229 LEU A C 1
ATOM 1796 O O . LEU A 1 229 ? -4.792 -7.403 24.477 1.00 96.44 229 LEU A O 1
ATOM 1800 N N . ASN A 1 230 ? -6.779 -7.411 23.419 1.00 95.44 230 ASN A N 1
ATOM 1801 C CA . ASN A 1 230 ? -7.164 -8.769 23.800 1.00 95.44 230 ASN A CA 1
ATOM 1802 C C . ASN A 1 230 ? -6.951 -9.763 22.661 1.00 95.44 230 ASN A C 1
ATOM 1804 O O . ASN A 1 230 ? -6.533 -10.894 22.889 1.00 95.44 230 ASN A O 1
ATOM 1808 N N . GLU A 1 231 ? -7.294 -9.360 21.436 1.00 97.12 231 GLU A N 1
ATOM 1809 C CA . GLU A 1 231 ? -7.381 -10.279 20.307 1.00 97.12 231 GLU A CA 1
ATOM 1810 C C . GLU A 1 231 ? -7.038 -9.584 18.990 1.00 97.12 231 GLU A C 1
ATOM 1812 O O . GLU A 1 231 ? -7.372 -8.419 18.785 1.00 97.12 231 GLU A O 1
ATOM 1817 N N . THR A 1 232 ? -6.390 -10.321 18.087 1.00 97.56 232 THR A N 1
ATOM 1818 C CA . THR A 1 232 ? -6.173 -9.941 16.686 1.00 97.56 232 THR A CA 1
ATOM 1819 C C . THR A 1 232 ? -6.612 -11.097 15.793 1.00 97.56 232 THR A C 1
ATOM 1821 O O . THR A 1 232 ? -6.227 -12.241 16.027 1.00 97.56 232 THR A O 1
ATOM 1824 N N . ARG A 1 233 ? -7.411 -10.807 14.766 1.00 97.44 233 ARG A N 1
ATOM 1825 C CA . ARG A 1 233 ? -7.848 -11.763 13.741 1.00 97.44 233 ARG A CA 1
ATOM 1826 C C . ARG A 1 233 ? -7.579 -11.184 12.362 1.00 97.44 233 ARG A C 1
ATOM 1828 O O . ARG A 1 233 ? -7.920 -10.031 12.111 1.00 97.44 233 ARG A O 1
ATOM 1835 N N . VAL A 1 234 ? -7.033 -12.000 11.467 1.00 94.75 234 VAL A N 1
ATOM 1836 C CA . VAL A 1 234 ? -6.804 -11.642 10.061 1.00 94.75 234 VAL A CA 1
ATOM 1837 C C . VAL A 1 234 ? -7.458 -12.696 9.179 1.00 94.75 234 VAL A C 1
ATOM 1839 O O . VAL A 1 234 ? -7.311 -13.892 9.425 1.00 94.75 234 VAL A O 1
ATOM 1842 N N . SER A 1 235 ? -8.224 -12.261 8.184 1.00 91.81 235 SER A N 1
ATOM 1843 C CA . SER A 1 235 ? -8.910 -13.146 7.245 1.00 91.81 235 SER A CA 1
ATOM 1844 C C . SER A 1 235 ? -9.044 -12.462 5.887 1.00 91.81 235 SER A C 1
ATOM 1846 O O . SER A 1 235 ? -9.936 -11.641 5.680 1.00 91.81 235 SER A O 1
ATOM 1848 N N . GLY A 1 236 ? -8.133 -12.785 4.965 1.00 89.25 236 GLY A N 1
ATOM 1849 C CA . GLY A 1 236 ? -8.068 -12.152 3.647 1.00 89.25 236 GLY A CA 1
ATOM 1850 C C . GLY A 1 236 ? -7.943 -10.631 3.761 1.00 89.25 236 GLY A C 1
ATOM 1851 O O . GLY A 1 236 ? -7.058 -10.131 4.444 1.00 89.25 236 GLY A O 1
ATOM 1852 N N . ILE A 1 237 ? -8.888 -9.920 3.149 1.00 91.56 237 ILE A N 1
ATOM 1853 C CA . ILE A 1 237 ? -8.991 -8.450 3.135 1.00 91.56 237 ILE A CA 1
ATOM 1854 C C . ILE A 1 237 ? -9.384 -7.826 4.486 1.00 91.56 237 ILE A C 1
ATOM 1856 O O . ILE A 1 237 ? -9.518 -6.611 4.596 1.00 91.56 237 ILE A O 1
ATOM 1860 N N . TYR A 1 238 ? -9.624 -8.641 5.517 1.00 95.81 238 TYR A N 1
ATOM 1861 C CA . TYR A 1 238 ? -10.104 -8.189 6.818 1.00 95.81 238 TYR A CA 1
ATOM 1862 C C . TYR A 1 238 ? -9.047 -8.331 7.905 1.00 95.81 238 TYR A C 1
ATOM 1864 O O . TYR A 1 238 ? -8.474 -9.405 8.090 1.00 95.81 238 TYR A O 1
ATOM 1872 N N . MET A 1 239 ? -8.911 -7.293 8.728 1.00 97.94 239 MET A N 1
ATOM 1873 C CA . MET A 1 239 ? -8.289 -7.398 10.045 1.00 97.94 239 MET A CA 1
ATOM 1874 C C . MET A 1 239 ? -9.244 -6.883 11.112 1.00 97.94 239 MET A C 1
ATOM 1876 O O . MET A 1 239 ? -9.962 -5.905 10.920 1.00 97.94 239 MET A O 1
ATOM 1880 N N . THR A 1 240 ? -9.278 -7.567 12.248 1.00 98.25 240 THR A N 1
ATOM 1881 C CA . THR A 1 240 ? -10.052 -7.177 13.424 1.00 98.25 240 THR A CA 1
ATOM 1882 C C . THR A 1 240 ? -9.159 -7.217 14.651 1.00 98.25 240 THR A C 1
ATOM 1884 O O . THR A 1 240 ? -8.484 -8.218 14.885 1.00 98.25 240 THR A O 1
ATOM 1887 N N . LYS A 1 241 ? -9.185 -6.155 15.454 1.00 98.12 241 LYS A N 1
ATOM 1888 C CA . LYS A 1 241 ? -8.592 -6.132 16.790 1.00 98.12 241 LYS A CA 1
ATOM 1889 C C . LYS A 1 241 ? -9.648 -5.801 17.832 1.00 98.12 241 LYS A C 1
ATOM 1891 O O . LYS A 1 241 ? -10.488 -4.931 17.612 1.00 98.12 241 LYS A O 1
ATOM 1896 N N . VAL A 1 242 ? -9.602 -6.499 18.962 1.00 97.81 242 VAL A N 1
ATOM 1897 C CA . VAL A 1 242 ? -10.515 -6.286 20.092 1.00 97.81 242 VAL A CA 1
ATOM 1898 C C . VAL A 1 242 ? -9.719 -5.754 21.271 1.00 97.81 242 VAL A C 1
ATOM 1900 O O . VAL A 1 242 ? -8.731 -6.367 21.674 1.00 97.81 242 VAL A O 1
ATOM 1903 N N . TYR A 1 243 ? -10.165 -4.638 21.840 1.00 97.31 243 TYR A N 1
ATOM 1904 C CA . TYR A 1 243 ? -9.526 -3.979 22.976 1.00 97.31 243 TYR A CA 1
ATOM 1905 C C . TYR A 1 243 ? -10.482 -3.892 24.164 1.00 97.31 243 TYR A C 1
ATOM 1907 O O . TYR A 1 243 ? -11.658 -3.618 23.959 1.00 97.31 243 TYR A O 1
ATOM 1915 N N . THR A 1 244 ? -9.994 -4.043 25.395 1.00 96.31 244 THR A N 1
ATOM 1916 C CA . THR A 1 244 ? -10.739 -3.678 26.613 1.00 96.31 244 THR A CA 1
ATOM 1917 C C . THR A 1 244 ? -10.307 -2.301 27.102 1.00 96.31 244 THR A C 1
ATOM 1919 O O . THR A 1 244 ? -9.115 -1.993 27.140 1.00 96.31 244 THR A O 1
ATOM 1922 N N . VAL A 1 245 ? -11.272 -1.486 27.525 1.00 95.31 245 VAL A N 1
ATOM 1923 C CA . VAL A 1 245 ? -11.057 -0.191 28.179 1.00 95.31 245 VAL A CA 1
ATOM 1924 C C . VAL A 1 245 ? -11.840 -0.105 29.487 1.00 95.31 245 VAL A C 1
ATOM 1926 O O . VAL A 1 245 ? -12.902 -0.707 29.622 1.00 95.31 245 VAL A O 1
ATOM 1929 N N . TYR A 1 246 ? -11.329 0.682 30.435 1.00 92.75 246 TYR A N 1
ATOM 1930 C CA . TYR A 1 246 ? -11.900 0.829 31.785 1.00 92.75 246 TYR A CA 1
ATOM 1931 C C . TYR A 1 246 ? -12.324 2.263 32.116 1.00 92.75 246 TYR A C 1
ATOM 1933 O O . TYR A 1 246 ? -12.742 2.557 33.233 1.00 92.75 246 TYR A O 1
ATOM 1941 N N . THR A 1 247 ? -12.185 3.187 31.168 1.00 91.19 247 THR A N 1
ATOM 1942 C CA . THR A 1 247 ? -12.522 4.597 31.365 1.00 91.19 247 THR A CA 1
ATOM 1943 C C . THR A 1 247 ? -13.292 5.141 30.172 1.00 91.19 247 THR A C 1
ATOM 1945 O O . THR A 1 247 ? -13.071 4.757 29.020 1.00 91.19 247 THR A O 1
ATOM 1948 N N . ASN A 1 248 ? -14.205 6.069 30.456 1.00 90.88 248 ASN A N 1
ATOM 1949 C CA . ASN A 1 248 ? -14.902 6.823 29.421 1.00 90.88 248 ASN A CA 1
ATOM 1950 C C . ASN A 1 248 ? -13.918 7.707 28.662 1.00 90.88 248 ASN A C 1
ATOM 1952 O O . ASN A 1 248 ? -13.021 8.309 29.253 1.00 90.88 248 ASN A O 1
ATOM 1956 N N . GLY A 1 249 ? -14.111 7.821 27.355 1.00 92.19 249 GLY A N 1
ATOM 1957 C CA . GLY A 1 249 ? -13.203 8.586 26.523 1.00 92.19 249 GLY A CA 1
ATOM 1958 C C . GLY A 1 249 ? -13.421 8.376 25.036 1.00 92.19 249 GLY A C 1
ATOM 1959 O O . GLY A 1 249 ? -14.232 7.564 24.590 1.00 92.19 249 GLY A O 1
ATOM 1960 N N . THR A 1 250 ? -12.672 9.148 24.257 1.00 94.94 250 THR A N 1
ATOM 1961 C CA . THR A 1 250 ? -12.507 8.899 22.826 1.00 94.94 250 THR A CA 1
ATOM 1962 C C . THR A 1 250 ? -11.245 8.075 22.636 1.00 94.94 250 THR A C 1
ATOM 1964 O O . THR A 1 250 ? -10.202 8.468 23.146 1.00 94.94 250 THR A O 1
ATOM 1967 N N . TYR A 1 251 ? -11.343 6.977 21.894 1.00 95.81 251 TYR A N 1
ATOM 1968 C CA . TYR A 1 251 ? -10.251 6.082 21.529 1.00 95.81 251 TYR A CA 1
ATOM 1969 C C . TYR A 1 251 ? -10.012 6.170 20.022 1.00 95.81 251 TYR A C 1
ATOM 1971 O O . TYR A 1 251 ? -10.955 6.056 19.237 1.00 95.81 251 TYR A O 1
ATOM 1979 N N . MET A 1 252 ? -8.762 6.430 19.637 1.00 95.75 252 MET A N 1
ATOM 1980 C CA . MET A 1 252 ? -8.345 6.606 18.246 1.00 95.75 252 MET A CA 1
ATOM 1981 C C . MET A 1 252 ? -7.469 5.430 17.818 1.00 95.75 252 MET A C 1
ATOM 1983 O O . MET A 1 252 ? -6.525 5.066 18.526 1.00 95.75 252 MET A O 1
ATOM 1987 N N . PHE A 1 253 ? -7.773 4.875 16.650 1.00 97.00 253 PHE A N 1
ATOM 1988 C CA . PHE A 1 253 ? -7.036 3.777 16.040 1.00 97.00 253 PHE A CA 1
ATOM 1989 C C . PHE A 1 253 ? -6.637 4.156 14.618 1.00 97.00 253 PHE A C 1
ATOM 1991 O O . PHE A 1 253 ? -7.428 4.775 13.909 1.00 97.00 253 PHE A O 1
ATOM 1998 N N . THR A 1 254 ? -5.449 3.755 14.187 1.00 96.75 254 THR A N 1
ATOM 1999 C CA . THR A 1 254 ? -5.007 3.896 12.797 1.00 96.75 254 THR A CA 1
ATOM 2000 C C . THR A 1 254 ? -4.976 2.518 12.164 1.00 96.75 254 THR A C 1
ATOM 2002 O O . THR A 1 254 ? -4.207 1.658 12.591 1.00 96.75 254 THR A O 1
ATOM 2005 N N . ALA A 1 255 ? -5.847 2.312 11.182 1.00 97.25 255 ALA A N 1
ATOM 2006 C CA . ALA A 1 255 ? -5.815 1.166 10.288 1.00 97.25 255 ALA A CA 1
ATOM 2007 C C . ALA A 1 255 ? -4.792 1.447 9.190 1.00 97.25 255 ALA A C 1
ATOM 2009 O O . ALA A 1 255 ? -4.903 2.481 8.536 1.00 97.25 255 ALA A O 1
ATOM 2010 N N . VAL A 1 256 ? -3.814 0.563 9.020 1.00 93.44 256 VAL A N 1
ATOM 2011 C CA . VAL A 1 256 ? -2.721 0.678 8.049 1.00 93.44 256 VAL A CA 1
ATOM 2012 C C . VAL A 1 256 ? -2.761 -0.537 7.128 1.00 93.44 256 VAL A C 1
ATOM 2014 O O . VAL A 1 256 ? -2.910 -1.667 7.600 1.00 93.44 256 VAL A O 1
ATOM 2017 N N . ASP A 1 257 ? -2.642 -0.313 5.827 1.00 90.25 257 ASP A N 1
ATOM 2018 C CA . ASP A 1 257 ? -2.540 -1.369 4.816 1.00 90.25 257 ASP A CA 1
ATOM 2019 C C . ASP A 1 257 ? -1.079 -1.819 4.584 1.00 90.25 257 ASP A C 1
ATOM 2021 O O . ASP A 1 257 ? -0.141 -1.351 5.246 1.00 90.25 257 ASP A O 1
ATOM 2025 N N . ASN A 1 258 ? -0.866 -2.779 3.681 1.00 81.44 258 ASN A N 1
ATOM 2026 C CA . ASN A 1 258 ? 0.462 -3.357 3.426 1.00 81.44 258 ASN A CA 1
ATOM 2027 C C . ASN A 1 258 ? 1.441 -2.405 2.735 1.00 81.44 258 ASN A C 1
ATOM 2029 O O . ASN A 1 258 ? 2.642 -2.685 2.714 1.00 81.44 258 ASN A O 1
ATOM 2033 N N . VAL A 1 259 ? 0.964 -1.280 2.208 1.00 74.00 259 VAL A N 1
ATOM 2034 C CA . VAL A 1 259 ? 1.793 -0.303 1.494 1.00 74.00 259 VAL A CA 1
ATOM 2035 C C . VAL A 1 259 ? 1.906 1.021 2.259 1.00 74.00 259 VAL A C 1
ATOM 2037 O O . VAL A 1 259 ? 2.565 1.956 1.806 1.00 74.00 259 VAL A O 1
ATOM 2040 N N . GLY A 1 260 ? 1.318 1.081 3.457 1.00 80.31 260 GLY A N 1
ATOM 2041 C CA . GLY A 1 260 ? 1.436 2.173 4.414 1.00 80.31 260 GLY A CA 1
ATOM 2042 C C . GLY A 1 260 ? 0.366 3.258 4.297 1.00 80.31 260 GLY A C 1
ATOM 2043 O O . GLY A 1 260 ? 0.464 4.255 5.026 1.00 80.31 260 GLY A O 1
ATOM 2044 N N . ARG A 1 261 ? -0.653 3.111 3.435 1.00 85.75 261 ARG A N 1
ATOM 2045 C CA . ARG A 1 261 ? -1.802 4.029 3.488 1.00 85.75 261 ARG A CA 1
ATOM 2046 C C . ARG A 1 261 ? -2.662 3.685 4.690 1.00 85.75 261 ARG A C 1
ATOM 2048 O O . ARG A 1 261 ? -2.548 2.618 5.300 1.00 85.75 261 ARG A O 1
ATOM 2055 N N . HIS A 1 262 ? -3.444 4.665 5.126 1.00 94.06 262 HIS A N 1
ATOM 2056 C CA . HIS A 1 262 ? -4.080 4.572 6.425 1.00 94.06 262 HIS A CA 1
ATOM 2057 C C . HIS A 1 262 ? -5.385 5.345 6.534 1.00 94.06 262 HIS A C 1
ATOM 2059 O O . HIS A 1 262 ? -5.568 6.393 5.923 1.00 94.06 262 HIS A O 1
ATOM 2065 N N . THR A 1 263 ? -6.239 4.858 7.432 1.00 96.88 263 THR A N 1
ATOM 2066 C CA . THR A 1 263 ? -7.467 5.528 7.864 1.00 96.88 263 THR A CA 1
ATOM 2067 C C . THR A 1 263 ? -7.525 5.588 9.381 1.00 96.88 263 THR A C 1
ATOM 2069 O O . THR A 1 263 ? -7.156 4.650 10.090 1.00 96.88 263 THR A O 1
ATOM 2072 N N . ILE A 1 264 ? -8.036 6.705 9.893 1.00 96.50 264 ILE A N 1
ATOM 2073 C CA . ILE A 1 264 ? -8.246 6.913 11.322 1.00 96.50 264 ILE A CA 1
ATOM 2074 C C . ILE A 1 264 ? -9.666 6.484 11.703 1.00 96.50 264 ILE A C 1
ATOM 2076 O O . ILE A 1 264 ? -10.652 6.990 11.169 1.00 96.50 264 ILE A O 1
ATOM 2080 N N . ILE A 1 265 ? -9.770 5.592 12.685 1.00 97.19 265 ILE A N 1
ATOM 2081 C CA . ILE A 1 265 ? -11.018 5.072 13.241 1.00 97.19 265 ILE A CA 1
ATOM 2082 C C . ILE A 1 265 ? -11.206 5.639 14.648 1.00 97.19 265 ILE A C 1
ATOM 2084 O O . ILE A 1 265 ? -10.304 5.591 15.487 1.00 97.19 265 ILE A O 1
ATOM 2088 N N . LYS A 1 266 ? -12.403 6.159 14.922 1.00 95.81 266 LYS A N 1
ATOM 2089 C CA . LYS A 1 266 ? -12.772 6.757 16.208 1.00 95.81 266 LYS A CA 1
ATOM 2090 C C . LYS A 1 266 ? -13.842 5.924 16.908 1.00 95.81 266 LYS A C 1
ATOM 2092 O O . LYS A 1 266 ? -14.930 5.756 16.365 1.00 95.81 266 LYS A O 1
ATOM 2097 N N . ALA A 1 267 ? -13.572 5.525 18.148 1.00 95.81 267 ALA A N 1
ATOM 2098 C CA . ALA A 1 267 ? -14.544 4.922 19.058 1.00 95.81 267 ALA A CA 1
ATOM 2099 C C . ALA A 1 267 ? -14.801 5.858 20.249 1.00 95.81 267 ALA A C 1
ATOM 2101 O O . ALA A 1 267 ? -13.864 6.376 20.856 1.00 95.81 267 ALA A O 1
ATOM 2102 N N . VAL A 1 268 ? -16.066 6.100 20.602 1.00 95.12 268 VAL A N 1
ATOM 2103 C CA . VAL A 1 268 ? -16.433 6.965 21.738 1.00 95.12 268 VAL A CA 1
ATOM 2104 C C . VAL A 1 268 ? -17.119 6.130 22.807 1.00 95.12 268 VAL A C 1
ATOM 2106 O O . VAL A 1 268 ? -18.299 5.815 22.682 1.00 95.12 268 VAL A O 1
ATOM 2109 N N . VAL A 1 269 ? -16.385 5.807 23.868 1.00 92.25 269 VAL A N 1
ATOM 2110 C CA . VAL A 1 269 ? -16.892 5.033 25.003 1.00 92.25 269 VAL A CA 1
ATOM 2111 C C . VAL A 1 269 ? -17.462 5.985 26.047 1.00 92.25 269 VAL A C 1
ATOM 2113 O O . VAL A 1 269 ? -16.781 6.894 26.531 1.00 92.25 269 VAL A O 1
ATOM 2116 N N . LYS A 1 270 ? -18.737 5.778 26.367 1.00 83.56 270 LYS A N 1
ATOM 2117 C CA . LYS A 1 270 ? -19.506 6.518 27.379 1.00 83.56 270 LYS A CA 1
ATOM 2118 C C . LYS A 1 270 ? -20.008 5.534 28.439 1.00 83.56 270 LYS A C 1
ATOM 2120 O O . LYS A 1 270 ? -19.975 4.346 28.186 1.00 83.56 270 LYS A O 1
ATOM 2125 N N . ASP A 1 271 ? -20.472 5.978 29.598 1.00 78.81 271 ASP A N 1
ATOM 2126 C CA . ASP A 1 271 ? -21.206 5.120 30.550 1.00 78.81 271 ASP A CA 1
ATOM 2127 C C . ASP A 1 271 ? -20.456 3.944 31.218 1.00 78.81 271 ASP A C 1
ATOM 2129 O O . ASP A 1 271 ? -21.097 3.127 31.873 1.00 78.81 271 ASP A O 1
ATOM 2133 N N . ILE A 1 272 ? -19.119 3.887 31.182 1.00 82.88 272 ILE A N 1
ATOM 2134 C CA . ILE A 1 272 ? -18.359 3.118 32.181 1.00 82.88 272 ILE A CA 1
ATOM 2135 C C . ILE A 1 272 ? -18.531 3.818 33.532 1.00 82.88 272 ILE A C 1
ATOM 2137 O O . ILE A 1 272 ? -17.896 4.844 33.799 1.00 82.88 272 ILE A O 1
ATOM 2141 N N . ASN A 1 273 ? -19.448 3.310 34.352 1.00 76.81 273 ASN A N 1
ATOM 2142 C CA . ASN A 1 273 ? -19.708 3.787 35.703 1.00 76.81 273 ASN A CA 1
ATOM 2143 C C . ASN A 1 273 ? -20.351 2.675 36.558 1.00 76.81 273 ASN A C 1
ATOM 2145 O O . ASN A 1 273 ? -21.570 2.513 36.514 1.00 76.81 273 ASN A O 1
ATOM 2149 N N . PRO A 1 274 ? -19.582 1.968 37.410 1.00 66.88 274 PRO A N 1
ATOM 2150 C CA . PRO A 1 274 ? -20.139 0.926 38.280 1.00 66.88 274 PRO A CA 1
ATOM 2151 C C . PRO A 1 274 ? -21.145 1.432 39.312 1.00 66.88 274 PRO A C 1
ATOM 2153 O O . PRO A 1 274 ? -21.946 0.657 39.830 1.00 66.88 274 PRO A O 1
ATOM 2156 N N . ASN A 1 275 ? -21.081 2.717 39.663 1.00 69.12 275 ASN A N 1
ATOM 2157 C CA . ASN A 1 275 ? -21.947 3.295 40.685 1.00 69.12 275 ASN A CA 1
ATOM 2158 C C . ASN A 1 275 ? -23.306 3.708 40.133 1.00 69.12 275 ASN A C 1
ATOM 2160 O O . ASN A 1 275 ? -24.191 3.999 40.930 1.00 69.12 275 ASN A O 1
ATOM 2164 N N . LYS A 1 276 ? -23.464 3.754 38.805 1.00 74.50 276 LYS A N 1
ATOM 2165 C CA . LYS A 1 276 ? -24.693 4.154 38.127 1.00 74.50 276 LYS A CA 1
ATOM 2166 C C . LYS A 1 276 ? -25.487 2.900 37.772 1.00 74.50 276 LYS A C 1
ATOM 2168 O O . LYS A 1 276 ? -25.092 2.187 36.852 1.00 74.50 276 LYS A O 1
ATOM 2173 N N . PRO A 1 277 ? -26.600 2.612 38.471 1.00 78.25 277 PRO A N 1
ATOM 2174 C CA . PRO A 1 277 ? -27.359 1.420 38.174 1.00 78.25 277 PRO A CA 1
ATOM 2175 C C . PRO A 1 277 ? -27.928 1.443 36.759 1.00 78.25 277 PRO A C 1
ATOM 2177 O O . PRO A 1 277 ? -28.366 2.489 36.278 1.00 78.25 277 PRO A O 1
ATOM 2180 N N . ILE A 1 278 ? -27.983 0.279 36.125 1.00 83.88 278 ILE A N 1
ATOM 2181 C CA . ILE A 1 278 ? -28.600 0.094 34.813 1.00 83.88 278 ILE A CA 1
ATOM 2182 C C . ILE A 1 278 ? -29.777 -0.846 34.971 1.00 83.88 278 ILE A C 1
ATOM 2184 O O . ILE A 1 278 ? -29.683 -1.895 35.610 1.00 83.88 278 ILE A O 1
ATOM 2188 N N . ILE A 1 279 ? -30.914 -0.438 34.420 1.00 89.00 279 ILE A N 1
ATOM 2189 C CA . ILE A 1 279 ? -32.142 -1.219 34.484 1.00 89.00 279 ILE A CA 1
ATOM 2190 C C . ILE A 1 279 ? -32.286 -1.950 33.156 1.00 89.00 279 ILE A C 1
ATOM 2192 O O . ILE A 1 279 ? -32.451 -1.326 32.111 1.00 89.00 279 ILE A O 1
ATOM 2196 N N . ILE A 1 280 ? -32.221 -3.276 33.202 1.00 89.75 280 ILE A N 1
ATOM 2197 C CA . ILE A 1 280 ? -32.351 -4.134 32.028 1.00 89.75 280 ILE A CA 1
ATOM 2198 C C . ILE A 1 280 ? -33.713 -4.807 32.076 1.00 89.75 280 ILE A C 1
ATOM 2200 O O . ILE A 1 280 ? -34.031 -5.519 33.025 1.00 89.75 280 ILE A O 1
ATOM 2204 N N . PHE A 1 281 ? -34.507 -4.617 31.029 1.00 91.50 281 PHE A N 1
ATOM 2205 C CA . PHE A 1 281 ? -35.734 -5.370 30.812 1.00 91.50 281 PHE A CA 1
ATOM 2206 C C . PHE A 1 281 ? -35.427 -6.552 29.898 1.00 91.50 281 PHE A C 1
ATOM 2208 O O . PHE A 1 281 ? -34.960 -6.366 28.775 1.00 91.50 281 PHE A O 1
ATOM 2215 N N . ASN A 1 282 ? -35.684 -7.772 30.365 1.00 91.12 282 ASN A N 1
ATOM 2216 C CA . ASN A 1 282 ? -35.426 -9.002 29.622 1.00 91.12 282 ASN A CA 1
ATOM 2217 C C . ASN A 1 282 ? -36.705 -9.821 29.416 1.00 91.12 282 ASN A C 1
ATOM 2219 O O . ASN A 1 282 ? -37.617 -9.785 30.237 1.00 91.12 282 ASN A O 1
ATOM 2223 N N . LYS A 1 283 ? -36.749 -10.620 28.350 1.00 88.31 283 LYS A N 1
ATOM 2224 C CA . LYS A 1 283 ? -37.801 -11.613 28.103 1.00 88.31 283 LYS A CA 1
ATOM 2225 C C . LYS A 1 283 ? -37.179 -12.878 27.529 1.00 88.31 283 LYS A C 1
ATOM 2227 O O . LYS A 1 283 ? -36.466 -12.819 26.532 1.00 88.31 283 LYS A O 1
ATOM 2232 N N . GLY A 1 284 ? -37.418 -14.023 28.170 1.00 83.75 284 GLY A N 1
ATOM 2233 C CA . GLY A 1 284 ? -36.886 -15.314 27.707 1.00 83.75 284 GLY A CA 1
ATOM 2234 C C . GLY A 1 284 ? -35.355 -15.359 27.586 1.00 83.75 284 GLY A C 1
ATOM 2235 O O . GLY A 1 284 ? -34.840 -16.050 26.717 1.00 83.75 284 GLY A O 1
ATOM 2236 N N . GLY A 1 285 ? -34.630 -14.588 28.407 1.00 80.25 285 GLY A N 1
ATOM 2237 C CA . GLY A 1 285 ? -33.165 -14.484 28.348 1.00 80.25 285 GLY A CA 1
ATOM 2238 C C . GLY A 1 285 ? -32.622 -13.480 27.323 1.00 80.25 285 GLY A C 1
ATOM 2239 O O . GLY A 1 285 ? -31.415 -13.268 27.279 1.00 80.25 285 GLY A O 1
ATOM 2240 N N . LYS A 1 286 ? -33.482 -12.823 26.535 1.00 82.19 286 LYS A N 1
ATOM 2241 C CA . LYS A 1 286 ? -33.096 -11.753 25.607 1.00 82.19 286 LYS A CA 1
ATOM 2242 C C . LYS A 1 286 ? -33.305 -10.380 26.247 1.00 82.19 286 LYS A C 1
ATOM 2244 O O . LYS A 1 286 ? -34.363 -10.135 26.827 1.00 82.19 286 LYS A O 1
ATOM 2249 N N . VAL A 1 287 ? -32.331 -9.481 26.110 1.00 86.31 287 VAL A N 1
ATOM 2250 C CA . VAL A 1 287 ? -32.474 -8.066 26.489 1.00 86.31 287 VAL A CA 1
ATOM 2251 C C . VAL A 1 287 ? -33.439 -7.379 25.520 1.00 86.31 287 VAL A C 1
ATOM 2253 O O . VAL A 1 287 ? -33.267 -7.451 24.304 1.00 86.31 287 VAL A O 1
ATOM 2256 N N . ILE A 1 288 ? -34.483 -6.760 26.066 1.00 89.56 288 ILE A N 1
ATOM 2257 C CA . ILE A 1 288 ? -35.498 -5.998 25.328 1.00 89.56 288 ILE A CA 1
ATOM 2258 C C . ILE A 1 288 ? -35.175 -4.507 25.361 1.00 89.56 288 ILE A C 1
ATOM 2260 O O . ILE A 1 288 ? -35.297 -3.839 24.340 1.00 89.56 288 ILE A O 1
ATOM 2264 N N . SER A 1 289 ? -34.752 -3.994 26.517 1.00 88.44 289 SER 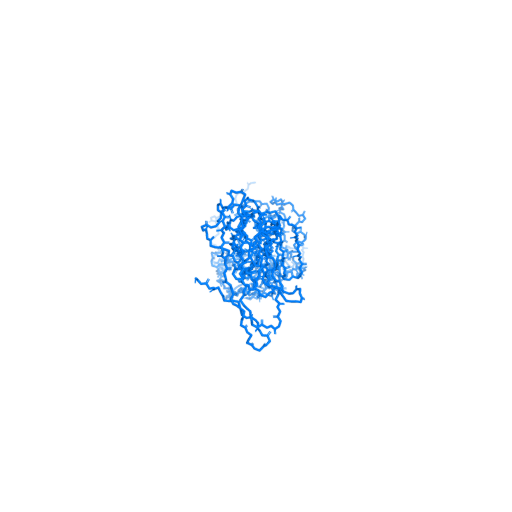A N 1
ATOM 2265 C CA . SER A 1 289 ? -34.361 -2.595 26.682 1.00 88.44 289 SER A CA 1
ATOM 2266 C C . SER A 1 289 ? -33.333 -2.454 27.796 1.00 88.44 289 SER A C 1
ATOM 2268 O O . SER A 1 289 ? -33.441 -3.121 28.826 1.00 88.44 289 SER A O 1
ATOM 2270 N N . GLU A 1 290 ? -32.393 -1.533 27.612 1.00 88.19 290 GLU A N 1
ATOM 2271 C CA . GLU A 1 290 ? -31.434 -1.097 28.627 1.00 88.19 290 GLU A CA 1
ATOM 2272 C C . GLU A 1 290 ? -31.707 0.372 28.941 1.00 88.19 290 GLU A C 1
ATOM 2274 O O . GLU A 1 290 ? -31.738 1.212 28.043 1.00 88.19 290 GLU A O 1
ATOM 2279 N N . ILE A 1 291 ? -31.958 0.684 30.210 1.00 87.06 291 ILE A N 1
ATOM 2280 C CA . ILE A 1 291 ? -32.217 2.046 30.668 1.00 87.06 291 ILE A CA 1
ATOM 2281 C C . ILE A 1 291 ? -31.038 2.511 31.512 1.00 87.06 291 ILE A C 1
ATOM 2283 O O . ILE A 1 291 ? -30.789 2.007 32.612 1.00 87.06 291 ILE A O 1
ATOM 2287 N N . HIS A 1 292 ? -30.348 3.520 30.992 1.00 79.50 292 HIS A N 1
ATOM 2288 C CA . HIS A 1 292 ? -29.288 4.229 31.688 1.00 79.50 292 HIS A CA 1
ATOM 2289 C C . HIS A 1 292 ? -29.906 5.371 32.493 1.00 79.50 292 HIS A C 1
ATOM 2291 O O . HIS A 1 292 ? -30.607 6.222 31.944 1.00 79.50 292 HIS A O 1
ATOM 2297 N N . LEU A 1 293 ? -29.649 5.405 33.800 1.00 79.12 293 LEU A N 1
ATOM 2298 C CA . LEU A 1 293 ? -30.157 6.475 34.658 1.00 79.12 293 LEU A CA 1
ATOM 2299 C C . LEU A 1 293 ? -29.547 7.842 34.287 1.00 79.12 293 LEU A C 1
ATOM 2301 O O . LEU A 1 293 ? -28.542 7.933 33.582 1.00 79.12 293 LEU A O 1
ATOM 2305 N N . SER A 1 294 ? -30.156 8.938 34.744 1.00 73.31 294 SER A N 1
ATOM 2306 C CA . SER A 1 294 ? -29.669 10.287 34.428 1.00 73.31 294 SER A CA 1
ATOM 2307 C C . SER A 1 294 ? -28.304 10.580 35.070 1.00 73.31 294 SER A C 1
ATOM 2309 O O . SER A 1 294 ? -27.875 9.909 36.011 1.00 73.31 294 SER A O 1
ATOM 2311 N N . LYS A 1 295 ? -27.609 11.610 34.572 1.00 67.19 295 LYS A N 1
ATOM 2312 C CA . LYS A 1 295 ? -26.276 12.013 35.056 1.00 67.19 295 LYS A CA 1
ATOM 2313 C C . LYS A 1 295 ? -26.246 12.343 36.555 1.00 67.19 295 LYS A C 1
ATOM 2315 O O . LYS A 1 295 ? -25.274 12.043 37.237 1.00 67.19 295 LYS A O 1
ATOM 2320 N N . ASP A 1 296 ? -27.337 12.880 37.093 1.00 68.06 296 ASP A N 1
ATOM 2321 C CA . ASP A 1 296 ? -27.438 13.277 38.508 1.00 68.06 296 ASP A CA 1
ATOM 2322 C C . ASP A 1 296 ? -27.371 12.086 39.481 1.00 68.06 296 ASP A C 1
ATOM 2324 O O . ASP A 1 296 ? -27.210 12.257 40.688 1.00 68.06 296 ASP A O 1
ATOM 2328 N N . THR A 1 297 ? -27.468 10.865 38.953 1.00 71.81 297 THR A N 1
ATOM 2329 C CA . THR A 1 297 ? -27.418 9.610 39.712 1.00 71.81 297 THR A CA 1
ATOM 2330 C C . THR A 1 297 ? -26.000 9.047 39.845 1.00 71.81 297 THR A C 1
ATOM 2332 O O . THR A 1 297 ? -25.777 8.142 40.641 1.00 71.81 297 THR A O 1
ATOM 2335 N N . GLU A 1 298 ? -25.025 9.613 39.122 1.00 68.75 298 GLU A N 1
ATOM 2336 C CA . GLU A 1 298 ? -23.655 9.087 38.998 1.00 68.75 298 GLU A CA 1
ATOM 2337 C C . GLU A 1 298 ? -22.837 9.146 40.294 1.00 68.75 298 GLU A C 1
ATOM 2339 O O . GLU A 1 298 ? -21.895 8.373 40.453 1.00 68.75 298 GLU A O 1
ATOM 2344 N N . ASN A 1 299 ? -23.203 10.038 41.219 1.00 70.56 299 ASN A N 1
ATOM 2345 C CA . ASN A 1 299 ? -22.486 10.253 42.480 1.00 70.56 299 ASN A CA 1
ATOM 2346 C C . ASN A 1 299 ? -23.114 9.518 43.675 1.00 70.56 299 ASN A C 1
ATOM 2348 O O . ASN A 1 299 ? -22.659 9.687 44.806 1.00 70.56 299 ASN A O 1
ATOM 2352 N N . ILE A 1 300 ? -24.175 8.735 43.456 1.00 74.25 300 ILE A N 1
ATOM 2353 C CA . ILE A 1 300 ? -24.867 8.001 44.516 1.00 74.25 300 ILE A CA 1
ATOM 2354 C C . ILE A 1 300 ? -24.658 6.508 44.290 1.00 74.25 300 ILE A C 1
ATOM 2356 O O . ILE A 1 300 ? -25.204 5.929 43.358 1.00 74.25 300 ILE A O 1
ATOM 2360 N N . THR A 1 301 ? -23.918 5.858 45.188 1.00 82.31 301 THR A N 1
ATOM 2361 C CA . THR A 1 301 ? -23.785 4.398 45.167 1.00 82.31 301 THR A CA 1
ATOM 2362 C C . THR A 1 301 ? -25.050 3.759 45.737 1.00 82.31 301 THR A C 1
ATOM 2364 O O . THR A 1 301 ? -25.263 3.714 46.956 1.00 82.31 301 THR A O 1
ATOM 2367 N N . TYR A 1 302 ? -25.899 3.258 44.845 1.00 86.44 302 TYR A N 1
ATOM 2368 C CA . TYR A 1 302 ? -27.039 2.420 45.201 1.00 86.44 302 TYR A CA 1
ATOM 2369 C C . TYR A 1 302 ? -26.558 0.999 45.483 1.00 86.44 302 TYR A C 1
ATOM 2371 O O . TYR A 1 302 ? -25.885 0.391 44.659 1.00 86.44 302 TYR A O 1
ATOM 2379 N N . ASN A 1 303 ? -26.894 0.467 46.654 1.00 88.06 303 ASN A N 1
ATOM 2380 C CA . ASN A 1 303 ? -26.492 -0.880 47.068 1.00 88.06 303 ASN A CA 1
ATOM 2381 C C . ASN A 1 303 ? -27.691 -1.807 47.297 1.00 88.06 303 ASN A C 1
ATOM 2383 O O . ASN A 1 303 ? -27.509 -3.005 47.527 1.00 88.06 303 ASN A O 1
ATOM 2387 N N . LYS A 1 304 ? -28.913 -1.272 47.209 1.00 92.69 304 LYS A N 1
ATOM 2388 C CA . LYS A 1 304 ? -30.150 -2.041 47.267 1.00 92.69 304 LYS A CA 1
ATOM 2389 C C . LYS A 1 304 ? -31.131 -1.613 46.193 1.00 92.69 304 LYS A C 1
ATOM 2391 O O . LYS A 1 304 ? -31.153 -0.455 45.780 1.00 92.69 304 LYS A O 1
ATOM 2396 N N . TYR A 1 305 ? -31.986 -2.542 45.794 1.00 94.31 305 TYR A N 1
ATOM 2397 C CA . TYR A 1 305 ? -33.083 -2.278 44.887 1.00 94.31 305 TYR A CA 1
ATOM 2398 C C . TYR A 1 305 ? -34.329 -3.090 45.241 1.00 94.31 305 TYR A C 1
ATOM 2400 O O . TYR A 1 305 ? -34.290 -4.061 45.998 1.00 94.31 305 TYR A O 1
ATOM 2408 N N . GLY A 1 306 ? -35.463 -2.664 44.708 1.00 94.94 306 GLY A N 1
ATOM 2409 C CA . GLY A 1 306 ? -36.722 -3.389 44.750 1.00 94.94 306 GLY A CA 1
ATOM 2410 C C . GLY A 1 306 ? -37.474 -3.143 43.455 1.00 94.94 306 GLY A C 1
ATOM 2411 O O . GLY A 1 306 ? -37.407 -2.045 42.903 1.00 94.94 306 GLY A O 1
ATOM 2412 N N . VAL A 1 307 ? -38.186 -4.159 42.982 1.00 94.62 307 VAL A N 1
ATOM 2413 C CA . VAL A 1 307 ? -39.023 -4.089 41.781 1.00 94.62 307 VAL A CA 1
ATOM 2414 C C . VAL A 1 307 ? -40.398 -4.628 42.141 1.00 94.62 307 VAL A C 1
ATOM 2416 O O . VAL A 1 307 ? -40.501 -5.652 42.814 1.00 94.62 307 VAL A O 1
ATOM 2419 N N . GLY A 1 308 ? -41.451 -3.950 41.702 1.00 93.19 308 GLY A N 1
ATOM 2420 C CA . GLY A 1 308 ? -42.821 -4.416 41.875 1.00 93.19 308 GLY A CA 1
ATOM 2421 C C . GLY A 1 308 ? -43.770 -3.781 40.870 1.00 93.19 308 GLY A C 1
ATOM 2422 O O . GLY A 1 308 ? -43.422 -2.819 40.193 1.00 93.19 308 GLY A O 1
ATOM 2423 N N . THR A 1 309 ? -44.983 -4.316 40.779 1.00 91.94 309 THR A N 1
ATOM 2424 C CA . THR A 1 309 ? -46.033 -3.821 39.870 1.00 91.94 309 THR A CA 1
ATOM 2425 C C . THR A 1 309 ? -47.009 -2.857 40.551 1.00 91.94 309 THR A C 1
ATOM 2427 O O . THR A 1 309 ? -48.059 -2.528 40.012 1.00 91.94 309 THR A O 1
ATOM 2430 N N . THR A 1 310 ? -46.679 -2.429 41.768 1.00 90.25 310 THR A N 1
ATOM 2431 C CA . THR A 1 310 ? -47.425 -1.464 42.585 1.00 90.25 310 THR A CA 1
ATOM 2432 C C . THR A 1 310 ? -46.436 -0.491 43.209 1.00 90.25 310 THR A C 1
ATOM 2434 O O . THR A 1 310 ? -45.320 -0.896 43.514 1.00 90.25 310 THR A O 1
ATOM 2437 N N . GLU A 1 311 ? -46.840 0.742 43.504 1.00 89.12 311 GLU A N 1
ATOM 2438 C CA . GLU A 1 311 ? -45.949 1.789 44.035 1.00 89.12 311 GLU A CA 1
ATOM 2439 C C . GLU A 1 311 ? -45.316 1.464 45.411 1.00 89.12 311 GLU A C 1
ATOM 2441 O O . GLU A 1 311 ? -44.224 1.939 45.758 1.00 89.12 311 GLU A O 1
ATOM 2446 N N . ALA A 1 312 ? -45.964 0.591 46.189 1.00 90.44 312 ALA A N 1
ATOM 2447 C CA . ALA A 1 312 ? -45.512 0.108 47.495 1.00 90.44 312 ALA A CA 1
ATOM 2448 C C . ALA A 1 312 ? -44.360 -0.920 47.401 1.00 90.44 312 ALA A C 1
ATOM 2450 O O . ALA A 1 312 ? -44.425 -2.012 47.959 1.00 90.44 312 ALA A O 1
ATOM 2451 N N . VAL A 1 313 ? -43.289 -0.573 46.686 1.00 92.88 313 VAL A N 1
ATOM 2452 C CA . VAL A 1 313 ? -42.057 -1.371 46.598 1.00 92.88 313 VAL A CA 1
ATOM 2453 C C . VAL A 1 313 ? -41.117 -1.034 47.752 1.00 92.88 313 VAL A C 1
ATOM 2455 O O . VAL A 1 313 ? -40.943 0.143 48.084 1.00 92.88 313 VAL A O 1
ATOM 2458 N N . THR A 1 314 ? -40.467 -2.056 48.310 1.00 92.38 314 THR A N 1
ATOM 2459 C CA . THR A 1 314 ? -39.398 -1.926 49.311 1.00 92.38 314 THR A CA 1
ATOM 2460 C C . THR A 1 314 ? -38.067 -2.389 48.704 1.00 92.38 314 THR A C 1
ATOM 2462 O O . THR A 1 314 ? -38.014 -3.502 48.179 1.00 92.38 314 THR A O 1
ATOM 2465 N N . PRO A 1 315 ? -36.986 -1.589 48.767 1.00 93.50 315 PRO A N 1
ATOM 2466 C CA . PRO A 1 315 ? -35.684 -1.958 48.216 1.00 93.50 315 PRO A CA 1
ATOM 2467 C C . PRO A 1 315 ? -34.925 -2.915 49.149 1.00 93.50 315 PRO A C 1
ATOM 2469 O O . PRO A 1 315 ? -34.081 -2.508 49.944 1.00 93.50 315 PRO A O 1
ATOM 2472 N N . ASN A 1 316 ? -35.268 -4.201 49.091 1.00 91.81 316 ASN A N 1
ATOM 2473 C CA . ASN A 1 316 ? -34.724 -5.248 49.960 1.00 91.81 316 ASN A CA 1
ATOM 2474 C C . ASN A 1 316 ? -33.691 -6.162 49.278 1.00 91.81 316 ASN A C 1
ATOM 2476 O O . ASN A 1 316 ? -33.021 -6.921 49.976 1.00 91.81 316 ASN A O 1
ATOM 2480 N N . GLN A 1 317 ? -33.543 -6.093 47.953 1.00 92.31 317 GLN A N 1
ATOM 2481 C CA . GLN A 1 317 ? -32.568 -6.886 47.206 1.00 92.31 317 GLN A CA 1
ATOM 2482 C C . GLN A 1 317 ? -31.226 -6.163 47.152 1.00 92.31 317 GLN A C 1
ATOM 2484 O O . GLN A 1 317 ? -31.188 -4.950 46.974 1.00 92.31 317 GLN A O 1
ATOM 2489 N N . THR A 1 318 ? -30.118 -6.889 47.280 1.00 89.12 318 THR A N 1
ATOM 2490 C CA . THR A 1 318 ? -28.771 -6.311 47.158 1.00 89.12 318 THR A CA 1
ATOM 2491 C C . THR A 1 318 ? -28.433 -6.052 45.691 1.00 89.12 318 THR A C 1
ATOM 2493 O O . THR A 1 318 ? -28.606 -6.931 44.851 1.00 89.12 318 THR A O 1
ATOM 2496 N N . LEU A 1 319 ? -27.910 -4.865 45.385 1.00 85.25 319 LEU A N 1
ATOM 2497 C CA . LEU A 1 319 ? -27.421 -4.499 44.058 1.00 85.25 319 LEU A CA 1
ATOM 2498 C C . LEU A 1 319 ? -25.904 -4.732 43.983 1.00 85.25 319 LEU A C 1
ATOM 2500 O O . LEU A 1 319 ? -25.120 -3.836 44.275 1.00 85.25 319 LEU A O 1
ATOM 2504 N N . THR A 1 320 ? -25.480 -5.950 43.642 1.00 70.75 320 THR A N 1
ATOM 2505 C CA . THR A 1 320 ? -24.052 -6.333 43.613 1.00 70.75 320 THR A CA 1
ATOM 2506 C C . THR A 1 320 ? -23.352 -6.017 42.297 1.00 70.75 320 THR A C 1
ATOM 2508 O O . THR A 1 320 ? -22.142 -5.831 42.283 1.00 70.75 320 THR A O 1
ATOM 2511 N N . THR A 1 321 ? -24.094 -5.973 41.192 1.00 66.31 321 THR A N 1
ATOM 2512 C CA . THR A 1 321 ? -23.550 -5.798 39.839 1.00 66.31 321 THR A CA 1
ATOM 2513 C C . THR A 1 321 ? -23.841 -4.421 39.256 1.00 66.31 321 THR A C 1
ATOM 2515 O O . THR A 1 321 ? -23.560 -4.197 38.094 1.00 66.31 321 THR A O 1
ATOM 2518 N N . GLY A 1 322 ? -24.486 -3.511 39.991 1.00 76.31 322 GLY A N 1
ATOM 2519 C CA . GLY A 1 322 ? -25.000 -2.271 39.396 1.00 76.31 322 GLY A CA 1
ATOM 2520 C C . GLY A 1 322 ? -26.115 -2.503 38.363 1.00 76.31 322 GLY A C 1
ATOM 2521 O O . GLY A 1 322 ? -26.625 -1.552 37.793 1.00 76.31 322 GLY A O 1
ATOM 2522 N N . VAL A 1 323 ? -26.559 -3.742 38.134 1.00 82.00 323 VAL A N 1
ATOM 2523 C CA . VAL A 1 323 ? -27.617 -4.060 37.170 1.00 82.00 323 VAL A CA 1
ATOM 2524 C C . VAL A 1 323 ? -28.873 -4.510 37.905 1.00 82.00 323 VAL A C 1
ATOM 2526 O O . VAL A 1 323 ? -28.848 -5.464 38.682 1.00 82.00 323 VAL A O 1
ATOM 2529 N N . VAL A 1 324 ? -29.992 -3.847 37.623 1.00 88.50 324 VAL A N 1
ATOM 2530 C CA . VAL A 1 324 ? -31.332 -4.282 38.021 1.00 88.50 324 VAL A CA 1
ATOM 2531 C C . VAL A 1 324 ? -31.953 -5.013 36.845 1.00 88.50 324 VAL A C 1
ATOM 2533 O O . VAL A 1 324 ? -32.311 -4.397 35.843 1.00 88.50 324 VAL A O 1
ATOM 2536 N N . ASN A 1 325 ? -32.084 -6.331 36.963 1.00 88.88 325 ASN A N 1
ATOM 2537 C CA . ASN A 1 325 ? -32.621 -7.152 35.889 1.00 88.88 325 ASN A CA 1
ATOM 2538 C C . ASN A 1 325 ? -34.114 -7.438 36.111 1.00 88.88 325 ASN A C 1
ATOM 2540 O O . ASN A 1 325 ? -34.497 -8.054 37.106 1.00 88.88 325 ASN A O 1
ATOM 2544 N N . ILE A 1 326 ? -34.959 -6.998 35.183 1.00 91.62 326 ILE A N 1
ATOM 2545 C CA . ILE A 1 326 ? -36.417 -7.095 35.254 1.00 91.62 326 ILE A CA 1
ATOM 2546 C C . ILE A 1 326 ? -36.885 -8.080 34.197 1.00 91.62 326 ILE A C 1
ATOM 2548 O O . ILE A 1 326 ? -36.764 -7.839 32.997 1.00 91.62 326 ILE A O 1
ATOM 2552 N N . LYS A 1 327 ? -37.449 -9.198 34.651 1.00 91.19 327 LYS A N 1
ATOM 2553 C CA . LYS A 1 327 ? -38.078 -10.168 33.762 1.00 91.19 327 LYS A CA 1
ATOM 2554 C C . LYS A 1 327 ? -39.471 -9.675 33.379 1.00 91.19 327 LYS A C 1
ATOM 2556 O O . LYS A 1 327 ? -40.319 -9.488 34.246 1.00 91.19 327 LYS A O 1
ATOM 2561 N N . LEU A 1 328 ? -39.684 -9.482 32.086 1.00 90.50 328 LEU A N 1
ATOM 2562 C CA . LEU A 1 328 ? -40.959 -9.092 31.509 1.00 90.50 328 LEU A CA 1
ATOM 2563 C C . LEU A 1 328 ? -41.917 -10.280 31.419 1.00 90.50 328 LEU A C 1
ATOM 2565 O O . LEU A 1 328 ? -41.510 -11.421 31.180 1.00 90.50 328 LEU A O 1
ATOM 2569 N N . GLU A 1 329 ? -43.200 -9.970 31.553 1.00 85.25 329 GLU A N 1
ATOM 2570 C CA . GLU A 1 329 ? -44.319 -10.877 31.313 1.00 85.25 329 GLU A CA 1
ATOM 2571 C C . GLU A 1 329 ? -45.040 -10.511 30.004 1.00 85.25 329 GLU A C 1
ATOM 2573 O O . GLU A 1 329 ? -44.884 -9.404 29.490 1.00 85.25 329 GLU A O 1
ATOM 2578 N N . ASP A 1 330 ? -45.854 -11.428 29.475 1.00 83.56 330 ASP A N 1
ATOM 2579 C CA . ASP A 1 330 ? -46.659 -11.245 28.251 1.00 83.56 330 ASP A CA 1
ATOM 2580 C C . ASP A 1 330 ? -47.926 -10.403 28.477 1.00 83.56 330 ASP A C 1
ATOM 2582 O O . ASP A 1 330 ? -48.994 -10.693 27.942 1.00 83.56 330 ASP A O 1
ATOM 2586 N N . VAL A 1 331 ? -47.826 -9.371 29.312 1.00 86.25 331 VAL A N 1
ATOM 2587 C CA . VAL A 1 331 ? -48.938 -8.485 29.666 1.00 86.25 331 VAL A CA 1
ATOM 2588 C C . VAL A 1 331 ? -48.438 -7.059 29.852 1.00 86.25 331 VAL A C 1
ATOM 2590 O O . VAL A 1 331 ? -47.345 -6.843 30.379 1.00 86.25 331 VAL A O 1
ATOM 2593 N N . GLU A 1 332 ? -49.256 -6.083 29.455 1.00 91.19 332 GLU A N 1
ATOM 2594 C CA . GLU A 1 332 ? -48.987 -4.678 29.756 1.00 91.19 332 GLU A CA 1
ATOM 2595 C C . GLU A 1 332 ? -49.048 -4.451 31.268 1.00 91.19 332 GLU A C 1
ATOM 2597 O O . GLU A 1 332 ? -50.034 -4.764 31.940 1.00 91.19 332 GLU A O 1
ATOM 2602 N N . LYS A 1 333 ? -47.953 -3.929 31.809 1.00 92.12 333 LYS A N 1
ATOM 2603 C CA . LYS A 1 333 ? -47.741 -3.693 33.237 1.00 92.12 333 LYS A CA 1
ATOM 2604 C C . LYS A 1 333 ? -46.925 -2.433 33.467 1.00 92.12 333 LYS A C 1
ATOM 2606 O O . LYS A 1 333 ? -46.019 -2.116 32.695 1.00 92.12 333 LYS A O 1
ATOM 2611 N N . THR A 1 334 ? -47.200 -1.787 34.593 1.00 94.00 334 THR A N 1
ATOM 2612 C CA . THR A 1 334 ? -46.348 -0.743 35.161 1.00 94.00 334 THR A CA 1
ATOM 2613 C C . THR A 1 334 ? -45.384 -1.368 36.166 1.00 94.00 334 THR A C 1
ATOM 2615 O O . THR A 1 334 ? -45.810 -2.075 37.078 1.00 94.00 334 THR A O 1
ATOM 2618 N N . TYR A 1 335 ? -44.092 -1.097 36.011 1.00 94.50 335 TYR A N 1
ATOM 2619 C CA . TYR A 1 335 ? -43.029 -1.499 36.924 1.00 94.50 335 TYR A CA 1
ATOM 2620 C C . TYR A 1 335 ? -42.537 -0.290 37.709 1.00 94.50 335 TYR A C 1
ATOM 2622 O O . TYR A 1 335 ? -42.106 0.711 37.138 1.00 94.50 335 TYR A O 1
ATOM 2630 N N . TYR A 1 336 ? -42.554 -0.419 39.029 1.00 94.75 336 TYR A N 1
ATOM 2631 C CA . TYR A 1 336 ? -41.958 0.516 39.966 1.00 94.75 336 TYR A CA 1
ATOM 2632 C C . TYR A 1 336 ? -40.629 -0.065 40.433 1.00 94.75 336 TYR A C 1
ATOM 2634 O O . TYR A 1 336 ? -40.577 -1.166 40.986 1.00 94.75 336 TYR A O 1
ATOM 2642 N N . ILE A 1 337 ? -39.552 0.679 40.213 1.00 94.56 337 ILE A N 1
ATOM 2643 C CA . ILE A 1 337 ? -38.207 0.325 40.652 1.00 94.56 337 ILE A CA 1
ATOM 2644 C C . ILE A 1 337 ? -37.768 1.331 41.693 1.00 94.56 337 ILE A C 1
ATOM 2646 O O . ILE A 1 337 ? -37.741 2.531 41.429 1.00 94.56 337 ILE A O 1
ATOM 2650 N N . LYS A 1 338 ? -37.400 0.841 42.874 1.00 94.00 338 LYS A N 1
ATOM 2651 C CA . LYS A 1 338 ? -36.770 1.663 43.903 1.00 94.00 338 LYS A CA 1
ATOM 2652 C C . LYS A 1 338 ? -35.320 1.270 44.064 1.00 94.00 338 LYS A C 1
ATOM 2654 O O . LYS A 1 338 ? -35.030 0.095 44.247 1.00 94.00 338 LYS A O 1
ATOM 2659 N N . LEU A 1 339 ? -34.435 2.254 44.028 1.00 91.88 339 LEU A N 1
ATOM 2660 C CA . LEU A 1 339 ? -33.008 2.113 44.292 1.00 91.88 339 LEU A CA 1
ATOM 2661 C C . LEU A 1 339 ? -32.706 2.816 45.612 1.00 91.88 339 LEU A C 1
ATOM 2663 O O . LEU A 1 339 ? -33.137 3.951 45.809 1.00 91.88 339 LEU A O 1
ATOM 2667 N N . GLN A 1 340 ? -31.982 2.159 46.515 1.00 91.94 340 GLN A N 1
ATOM 2668 C CA . GLN A 1 340 ? -31.592 2.726 47.804 1.00 91.94 340 GLN A CA 1
ATOM 2669 C C . GLN A 1 340 ? -30.068 2.758 47.957 1.00 91.94 340 GLN A C 1
ATOM 2671 O O . GLN A 1 340 ? -29.379 1.777 47.669 1.00 91.94 340 GLN A O 1
ATOM 2676 N N . SER A 1 341 ? -29.546 3.909 48.385 1.00 89.25 341 SER A N 1
ATOM 2677 C CA . SER A 1 341 ? -28.130 4.096 48.705 1.00 89.25 341 SER A CA 1
ATOM 2678 C C . SER A 1 341 ? -27.785 3.585 50.105 1.00 89.25 341 SER A C 1
ATOM 2680 O O . SER A 1 341 ? -28.656 3.421 50.962 1.00 89.25 341 SER A O 1
ATOM 2682 N N . GLY A 1 342 ? -26.488 3.433 50.388 1.00 84.50 342 GLY A N 1
ATOM 2683 C CA . GLY A 1 342 ? -26.014 3.111 51.741 1.00 84.50 342 GLY A CA 1
ATOM 2684 C C . GLY A 1 342 ? -26.383 4.158 52.803 1.00 84.50 342 GLY A C 1
ATOM 2685 O O . GLY A 1 342 ? -26.539 3.808 53.968 1.00 84.50 342 GLY A O 1
ATOM 2686 N N . SER A 1 343 ? -26.587 5.418 52.401 1.00 86.56 343 SER A N 1
ATOM 2687 C CA . SER A 1 343 ? -27.059 6.506 53.271 1.00 86.56 343 SER A CA 1
ATOM 2688 C C . SER A 1 343 ? -28.581 6.527 53.464 1.00 86.56 343 SER A C 1
ATOM 2690 O O . SER A 1 343 ? -29.089 7.374 54.193 1.00 86.56 343 SER A O 1
ATOM 2692 N N . GLY A 1 344 ? -29.319 5.626 52.806 1.00 88.00 344 GLY A N 1
ATOM 2693 C CA . GLY A 1 344 ? -30.775 5.524 52.896 1.00 88.00 344 GLY A CA 1
ATOM 2694 C C . GLY A 1 344 ? -31.551 6.363 51.877 1.00 88.00 344 GLY A C 1
ATOM 2695 O O . GLY A 1 344 ? -32.778 6.293 51.879 1.00 88.00 344 GLY A O 1
ATOM 2696 N N . THR A 1 345 ? -30.882 7.103 50.987 1.00 89.25 345 THR A N 1
ATOM 2697 C CA . THR A 1 345 ? -31.529 7.868 49.908 1.00 89.25 345 THR A CA 1
ATOM 2698 C C . THR A 1 345 ? -32.249 6.916 48.959 1.00 89.25 345 THR A C 1
ATOM 2700 O O . THR A 1 345 ? -31.634 5.974 48.461 1.00 89.25 345 THR A O 1
ATOM 2703 N N . ILE A 1 346 ? -33.532 7.170 48.687 1.00 90.94 346 ILE A N 1
ATOM 2704 C CA . ILE A 1 346 ? -34.350 6.353 47.784 1.00 90.94 346 ILE A CA 1
ATOM 2705 C C . ILE A 1 346 ? -34.628 7.125 46.497 1.00 90.94 346 ILE A C 1
ATOM 2707 O O . ILE A 1 346 ? -35.123 8.248 46.532 1.00 90.94 346 ILE A O 1
ATOM 2711 N N . MET A 1 347 ? -34.361 6.487 45.364 1.00 89.75 347 MET A N 1
ATOM 2712 C CA . MET A 1 347 ? -34.841 6.899 44.049 1.00 89.75 347 MET A CA 1
ATOM 2713 C C . MET A 1 347 ? -35.953 5.961 43.613 1.00 89.75 347 MET A C 1
ATOM 2715 O O . MET A 1 347 ? -35.824 4.750 43.775 1.00 89.75 347 MET A O 1
ATOM 2719 N N . THR A 1 348 ? -37.008 6.512 43.020 1.00 91.69 348 THR A N 1
ATOM 2720 C CA . THR A 1 348 ? -38.073 5.726 42.393 1.00 91.69 348 THR A CA 1
ATOM 2721 C C . THR A 1 348 ? -38.088 6.006 40.896 1.00 91.69 348 THR A C 1
ATOM 2723 O O . THR A 1 348 ? -38.008 7.160 40.482 1.00 91.69 348 THR A O 1
ATOM 2726 N N . LYS A 1 349 ? -38.180 4.948 40.096 1.00 92.44 349 LYS A N 1
ATOM 2727 C CA . LYS A 1 349 ? -38.395 4.987 38.653 1.00 92.44 349 LYS A CA 1
ATOM 2728 C C . LYS A 1 349 ? -39.639 4.182 38.312 1.00 92.44 349 LYS A C 1
ATOM 2730 O O . LYS A 1 349 ? -39.891 3.147 38.927 1.00 92.44 349 LYS A O 1
ATOM 2735 N N . CYS A 1 350 ? -40.412 4.663 37.351 1.00 93.56 350 CYS A N 1
ATOM 2736 C CA . CYS A 1 350 ? -41.663 4.050 36.939 1.00 93.56 350 CYS A CA 1
ATOM 2737 C C . CYS A 1 350 ? -41.626 3.821 35.430 1.00 93.56 350 CYS A C 1
ATOM 2739 O O . CYS A 1 350 ? -41.313 4.745 34.686 1.00 93.56 350 CYS A O 1
ATOM 2741 N N . PHE A 1 351 ? -41.950 2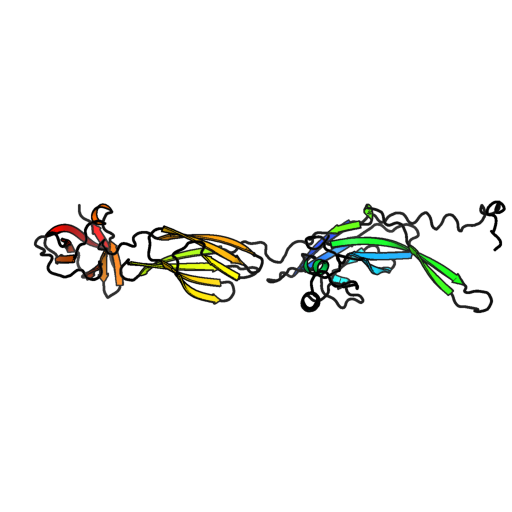.611 34.977 1.00 94.69 351 PHE A N 1
ATOM 2742 C CA . PHE A 1 351 ? -41.961 2.270 33.555 1.00 94.69 351 PHE A CA 1
ATOM 2743 C C . PHE A 1 351 ? -43.225 1.512 33.186 1.00 94.69 351 PHE A C 1
ATOM 2745 O O . PHE A 1 351 ? -43.580 0.544 33.853 1.00 94.69 351 PHE A O 1
ATOM 2752 N N . ASP A 1 352 ? -43.871 1.913 32.102 1.00 93.81 352 ASP A N 1
ATOM 2753 C CA . ASP A 1 352 ? -44.923 1.133 31.468 1.00 93.81 352 ASP A CA 1
ATOM 2754 C C . ASP A 1 352 ? -44.348 0.214 30.404 1.00 93.81 352 ASP A C 1
ATOM 2756 O O . ASP A 1 352 ? -43.395 0.551 29.702 1.00 93.81 352 ASP A O 1
ATOM 2760 N N . THR A 1 353 ? -44.988 -0.936 30.257 1.00 92.69 353 THR A N 1
ATOM 2761 C CA . THR A 1 353 ? -44.745 -1.863 29.160 1.00 92.69 353 THR A CA 1
ATOM 2762 C C . THR A 1 353 ? -45.953 -1.852 28.239 1.00 92.69 353 THR A C 1
ATOM 2764 O O . THR A 1 353 ? -47.075 -2.056 28.700 1.00 92.69 353 THR A O 1
ATOM 2767 N N . LYS A 1 354 ? -45.726 -1.587 26.951 1.00 91.31 354 LYS A N 1
ATOM 2768 C CA . LYS A 1 354 ? -46.758 -1.652 25.909 1.00 91.31 354 LYS A CA 1
ATOM 2769 C C . LYS A 1 354 ? -46.486 -2.792 24.947 1.00 91.31 354 LYS A C 1
ATOM 2771 O O . LYS A 1 354 ? -45.343 -2.994 24.531 1.00 91.31 354 LYS A O 1
ATOM 2776 N N . LEU A 1 355 ? -47.537 -3.519 24.583 1.00 87.06 355 LEU A N 1
ATOM 2777 C CA . LEU A 1 355 ? -47.473 -4.632 23.640 1.00 87.06 355 LEU A CA 1
ATOM 2778 C C . LEU A 1 355 ? -47.909 -4.157 22.252 1.00 87.06 355 LEU A C 1
ATOM 2780 O O . LEU A 1 355 ? -49.081 -3.890 22.009 1.00 87.06 355 LEU A O 1
ATOM 2784 N N . ASN A 1 356 ? -46.962 -4.101 21.319 1.00 83.62 356 ASN A N 1
ATOM 2785 C CA . ASN A 1 356 ? -47.201 -3.756 19.919 1.00 83.62 356 ASN A CA 1
ATOM 2786 C C . ASN A 1 356 ? -46.951 -4.996 19.046 1.00 83.62 356 ASN A C 1
ATOM 2788 O O . ASN A 1 356 ? -45.894 -5.145 18.424 1.00 83.62 356 ASN A O 1
ATOM 2792 N N . GLY A 1 357 ? -47.921 -5.916 19.039 1.00 82.12 357 GLY A N 1
ATOM 2793 C CA . GLY A 1 357 ? -47.764 -7.245 18.438 1.00 82.12 357 GLY A CA 1
ATOM 2794 C C . GLY A 1 357 ? -46.721 -8.067 19.201 1.00 82.12 357 GLY A C 1
ATOM 2795 O O . GLY A 1 357 ? -46.813 -8.200 20.418 1.00 82.12 357 GLY A O 1
ATOM 2796 N N . ASP A 1 358 ? -45.696 -8.559 18.501 1.00 76.94 358 ASP A N 1
ATOM 2797 C CA . ASP A 1 358 ? -44.591 -9.321 19.109 1.00 76.94 358 ASP A CA 1
ATOM 2798 C C . ASP A 1 358 ? -43.516 -8.433 19.768 1.00 76.94 358 ASP A C 1
ATOM 2800 O O . ASP A 1 358 ? -42.550 -8.938 20.350 1.00 76.94 358 ASP A O 1
ATOM 2804 N N . LYS A 1 359 ? -43.645 -7.103 19.667 1.00 82.38 359 LYS A N 1
ATOM 2805 C CA . LYS A 1 359 ? -42.701 -6.146 20.255 1.00 82.38 359 LYS A CA 1
ATOM 2806 C C . LYS A 1 359 ? -43.215 -5.629 21.593 1.00 82.38 359 LYS A C 1
ATOM 2808 O O . LYS A 1 359 ? -44.385 -5.278 21.721 1.00 82.38 359 LYS A O 1
ATOM 2813 N N . ILE A 1 360 ? -42.309 -5.524 22.563 1.00 86.56 360 ILE A N 1
ATOM 2814 C CA . ILE A 1 360 ? -42.559 -4.837 23.832 1.00 86.56 360 ILE A CA 1
ATOM 2815 C C . ILE A 1 360 ? -41.816 -3.508 23.803 1.00 86.56 360 ILE A C 1
ATOM 2817 O O . ILE A 1 360 ? -40.613 -3.477 23.552 1.00 86.56 360 ILE A O 1
ATOM 2821 N N . GLU A 1 361 ? -42.538 -2.428 24.068 1.00 90.56 361 GLU A N 1
ATOM 2822 C CA . GLU A 1 361 ? -41.992 -1.087 24.243 1.00 90.56 361 GLU A CA 1
ATOM 2823 C C . GLU A 1 361 ? -41.958 -0.737 25.735 1.00 90.56 361 GLU A C 1
ATOM 2825 O O . GLU A 1 361 ? -42.913 -1.022 26.460 1.00 90.56 361 GLU A O 1
ATOM 2830 N N . ILE A 1 362 ? -40.856 -0.136 26.192 1.00 91.88 362 ILE A N 1
ATOM 2831 C CA . ILE A 1 362 ? -40.669 0.316 27.576 1.00 91.88 362 ILE A CA 1
ATOM 2832 C C . ILE A 1 362 ? -40.741 1.842 27.599 1.00 91.88 362 ILE A C 1
ATOM 2834 O O . ILE A 1 362 ? -39.968 2.503 26.910 1.00 91.88 362 ILE A O 1
ATOM 2838 N N . ILE A 1 363 ? -41.648 2.400 28.399 1.00 91.75 363 ILE A N 1
ATOM 2839 C CA . ILE A 1 363 ? -41.903 3.843 28.465 1.00 91.75 363 ILE A CA 1
ATOM 2840 C C . ILE A 1 363 ? -41.682 4.321 29.898 1.00 91.75 363 ILE A C 1
ATOM 2842 O O . ILE A 1 363 ? -42.406 3.909 30.800 1.00 91.75 363 ILE A O 1
ATOM 2846 N N . GLU A 1 364 ? -40.705 5.200 30.122 1.00 91.00 364 GLU A N 1
ATOM 2847 C CA . GLU A 1 364 ? -40.502 5.836 31.430 1.00 91.00 364 GLU A CA 1
ATOM 2848 C C . GLU A 1 364 ? -41.624 6.844 31.728 1.00 91.00 364 GLU A C 1
ATOM 2850 O O . GLU A 1 364 ? -41.986 7.665 30.883 1.00 91.00 364 GLU A O 1
ATOM 2855 N N . LYS A 1 365 ? -42.175 6.779 32.942 1.00 88.44 365 LYS A N 1
ATOM 2856 C CA . LYS A 1 365 ? -43.139 7.740 33.486 1.00 88.44 365 LYS A CA 1
ATOM 2857 C C . LYS A 1 365 ? -42.413 8.745 34.380 1.00 88.44 365 LYS A C 1
ATOM 2859 O O . LYS A 1 365 ? -41.622 8.337 35.232 1.00 88.44 365 LYS A O 1
ATOM 2864 N N . TYR A 1 366 ? -42.709 10.029 34.176 1.00 68.69 366 TYR A N 1
ATOM 2865 C CA . TYR A 1 366 ? -42.195 11.150 34.971 1.00 68.69 366 TYR A CA 1
ATOM 2866 C C . TYR A 1 366 ? -43.017 11.401 36.230 1.00 68.69 366 TYR A C 1
ATOM 2868 O O . TYR A 1 366 ? -44.264 11.295 36.142 1.00 68.69 366 TYR A O 1
#

Sequence (366 aa):
QEALNIENLNNISDSCWKETYANLGTVVLSYQAIPLNWDMSAGRGEIVLTWQAVEGASGYYVEVYDGNQYSRYDIGDVTTWDSQDAKIYPAESILRSYADNTVEGELLLHGKIGLDLRDNPVNLYLKTIGQSYDNESKYQIRVIPYITIKREQGENDEGLVLEDKLEGLVAPESVVKVQLPNRTDLADPTGISEILYTDNYTAAQITVRMIDNESGPNDIVSYNSGAVLNETRVSGIYMTKVYTVYTNGTYMFTAVDNVGRHTIIKAVVKDINPNKPIIIFNKGGKVISEIHLSKDTENITYNKYGVGTTEAVTPNQTLTTGVVNIKLEDVEKTYYIKLQSGSGTIMTKCFDTKLNGDKIEIIEKY

Foldseek 3Di:
DDDDDPPPCPPCVPPPPPPLQAQQDFWQKDWDFAWDDFDLQFTFIKIKIFTDDGPQFQFKWKWWDQQADTDIDTPGPDGMDMQQQQQFAADLVVLVVADFQPDQDDRTDGDNPHHGHTLFSLSRNRRHHDDPCNPPRWIKMFMKTWHWDWDDDDPPDPPDTDTDIDIDDDDPSRMDTGRHDTSNDDDAKDKEWDWAADLLLQKIKIKIKIFDPGSAWDDKAKDDPFWAWDDWDGDTRMIITITMGRDFDKTWIWTAGSVGHIDIYIDGDDRSAQQFAWEFEDEPNHTQDIDTDDPVSRPFRFQFKWKDQDQPTDGPHGDPRSYHYHYDDPDWTKMWMWTAGPVGDIDIWIWTWDDDDPHIDIHTDD